Protein AF-A0A1S1LIR4-F1 (afdb_monomer)

Organism: Mycobacteroides chelonae (NCBI:txid1774)

Secondary structure (DSSP, 8-state):
--------TTPPPPPHHHHHHHHHHHHHHT--HHHHHHHHHHHHHHHHHHHHHS-HHHHHHHHHHHHHTTGGGSGGG-SSS-HHHHHHHHHHTSGGGGSTTHHHHHHHHHHGGGHHHHHHHTT-HHHHTTSPPPS-HHHHHHHHHHHHTB-TTS-B--HHHHHHHHHHHS-TTSHHHHHHHHHHHHHHHHHHHHHHHHHHTT-----TT--S--PPPP-----EEEEEEEEE-TTS-EEEE--EEPPTT-S-B-HHHHHHHHHHHHHTT-EEEEEEEEE-STT----------B--SS-------GGGS--

Structure (mmCIF, N/CA/C/O backbone):
data_AF-A0A1S1LIR4-F1
#
_entry.id   AF-A0A1S1LIR4-F1
#
loop_
_atom_site.group_PDB
_atom_site.id
_atom_site.type_symbol
_atom_site.label_atom_id
_atom_site.label_alt_id
_atom_site.label_comp_id
_atom_site.label_asym_id
_atom_site.label_entity_id
_atom_site.label_seq_id
_atom_site.pdbx_PDB_ins_code
_atom_site.Cartn_x
_atom_site.Cartn_y
_atom_site.Cartn_z
_atom_site.occupancy
_atom_site.B_iso_or_equiv
_atom_site.auth_seq_id
_atom_site.auth_comp_id
_atom_site.auth_asym_id
_atom_site.auth_atom_id
_atom_site.pdbx_PDB_model_num
ATOM 1 N N . MET A 1 1 ? -1.756 21.493 14.524 1.00 33.00 1 MET A N 1
ATOM 2 C CA . MET A 1 1 ? -0.431 21.077 15.027 1.00 33.00 1 MET A CA 1
ATOM 3 C C . MET A 1 1 ? -0.651 19.893 15.960 1.00 33.00 1 MET A C 1
ATOM 5 O O . MET A 1 1 ? -0.994 20.100 17.112 1.00 33.00 1 MET A O 1
ATOM 9 N N . HIS A 1 2 ? -0.614 18.660 15.445 1.00 34.19 2 HIS A N 1
ATOM 10 C CA . HIS A 1 2 ? -0.632 17.475 16.309 1.00 34.19 2 HIS A CA 1
ATOM 11 C C . HIS A 1 2 ? 0.802 17.266 16.783 1.00 34.19 2 HIS A C 1
ATOM 13 O O . HIS A 1 2 ? 1.663 16.829 16.026 1.00 34.19 2 HIS A O 1
ATOM 19 N N . THR A 1 3 ? 1.084 17.703 18.003 1.00 32.66 3 THR A N 1
ATOM 20 C CA . THR A 1 3 ? 2.339 17.403 18.680 1.00 32.66 3 THR A CA 1
ATOM 21 C C . THR A 1 3 ? 2.352 15.911 18.970 1.00 32.66 3 THR A C 1
ATOM 23 O O . THR A 1 3 ? 1.497 15.431 19.712 1.00 32.66 3 THR A O 1
ATOM 26 N N . TYR A 1 4 ? 3.302 15.185 18.381 1.00 34.44 4 TYR A N 1
ATOM 27 C CA . TYR A 1 4 ? 3.665 13.850 18.838 1.00 34.44 4 TYR A CA 1
ATOM 28 C C . TYR A 1 4 ? 4.030 13.983 20.318 1.00 34.44 4 TYR A C 1
ATOM 30 O O . TYR A 1 4 ? 5.076 14.541 20.645 1.00 34.44 4 TYR A O 1
ATOM 38 N N . THR A 1 5 ? 3.130 13.585 21.219 1.00 35.22 5 THR A N 1
ATOM 39 C CA . THR A 1 5 ? 3.435 13.537 22.646 1.00 35.22 5 THR A CA 1
ATOM 40 C C . THR A 1 5 ? 4.612 12.591 22.798 1.00 35.22 5 THR A C 1
ATOM 42 O O . THR A 1 5 ? 4.499 11.395 22.530 1.00 35.22 5 THR A O 1
ATOM 45 N N . THR A 1 6 ? 5.756 13.157 23.168 1.00 36.84 6 THR A N 1
ATOM 46 C CA . THR A 1 6 ? 6.946 12.418 23.563 1.00 36.84 6 THR A CA 1
ATOM 47 C C . THR A 1 6 ? 6.534 11.378 24.586 1.00 36.84 6 THR A C 1
ATOM 49 O O . THR A 1 6 ? 5.895 11.703 25.591 1.00 36.84 6 THR A O 1
ATOM 52 N N . ALA A 1 7 ? 6.849 10.126 24.269 1.00 41.56 7 ALA A N 1
ATOM 53 C CA . ALA A 1 7 ? 6.654 8.998 25.150 1.00 41.56 7 ALA A CA 1
ATOM 54 C C . ALA A 1 7 ? 7.174 9.342 26.552 1.00 41.56 7 ALA A C 1
ATOM 56 O O . ALA A 1 7 ? 8.236 9.937 26.712 1.00 41.56 7 ALA A O 1
ATOM 57 N N . ILE A 1 8 ? 6.381 8.970 27.549 1.00 43.72 8 ILE A N 1
ATOM 58 C CA . ILE A 1 8 ? 6.780 8.842 28.950 1.00 43.72 8 ILE A CA 1
ATOM 59 C C . ILE A 1 8 ? 8.146 8.142 29.014 1.00 43.72 8 ILE A C 1
ATOM 61 O O . ILE A 1 8 ? 8.260 6.962 28.678 1.00 43.72 8 ILE A O 1
ATOM 65 N N . ASP A 1 9 ? 9.170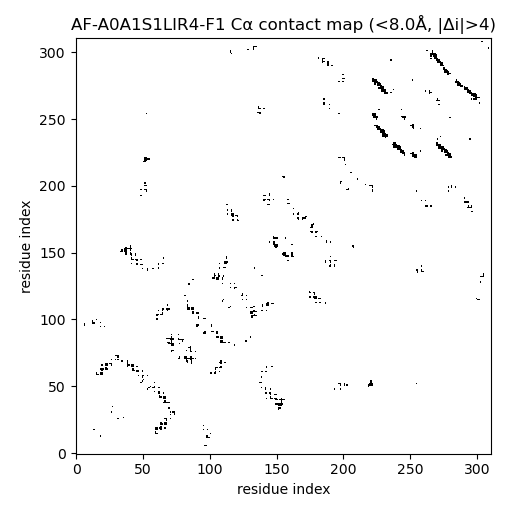 8.907 29.392 1.00 45.56 9 ASP A N 1
ATOM 66 C CA . ASP A 1 9 ? 10.567 8.482 29.456 1.00 45.56 9 ASP A CA 1
ATOM 67 C C . ASP A 1 9 ? 10.728 7.254 30.370 1.00 45.56 9 ASP A C 1
ATOM 69 O O . ASP A 1 9 ? 10.319 7.265 31.533 1.00 45.56 9 ASP A O 1
ATOM 73 N N . GLY A 1 10 ? 11.348 6.193 29.840 1.00 51.00 10 GLY A N 1
ATOM 74 C CA . GLY A 1 10 ? 11.887 5.074 30.624 1.00 51.00 10 GLY A CA 1
ATOM 75 C C . GLY A 1 10 ? 11.106 3.753 30.621 1.00 51.00 10 GLY A C 1
ATOM 76 O O . GLY A 1 10 ? 11.620 2.765 31.146 1.00 51.00 10 GLY A O 1
ATOM 77 N N . ALA A 1 11 ? 9.913 3.671 30.024 1.00 54.53 11 ALA A N 1
ATOM 78 C CA . ALA A 1 11 ? 9.236 2.380 29.857 1.00 54.53 11 ALA A CA 1
ATOM 79 C C . ALA A 1 11 ? 9.832 1.607 28.660 1.00 54.53 11 ALA A C 1
ATOM 81 O O . ALA A 1 11 ? 9.967 2.186 27.579 1.00 54.53 11 ALA A O 1
ATOM 82 N N . PRO A 1 12 ? 10.186 0.313 28.803 1.00 57.91 12 PRO A N 1
ATOM 83 C CA . PRO A 1 12 ? 10.665 -0.480 27.676 1.00 57.91 12 PRO A CA 1
ATOM 84 C C . PRO A 1 12 ? 9.595 -0.522 26.584 1.00 57.91 12 PRO A C 1
ATOM 86 O O . PRO A 1 12 ? 8.422 -0.775 26.865 1.00 57.91 12 PRO A O 1
ATOM 89 N N . THR A 1 13 ? 10.000 -0.279 25.335 1.00 60.22 13 THR A N 1
ATOM 90 C CA . THR A 1 13 ? 9.092 -0.382 24.192 1.00 60.22 13 THR A CA 1
ATOM 91 C C . THR A 1 13 ? 8.501 -1.795 24.147 1.00 60.22 13 THR A C 1
ATOM 93 O O . THR A 1 13 ? 9.261 -2.769 24.157 1.00 60.22 13 THR A O 1
ATOM 96 N N . PRO A 1 14 ? 7.166 -1.937 24.114 1.00 66.94 14 PRO A N 1
ATOM 97 C CA . PRO A 1 14 ? 6.548 -3.251 24.075 1.00 66.94 14 PRO A CA 1
ATOM 98 C C . PRO A 1 14 ? 6.970 -4.022 22.805 1.00 66.94 14 PRO A C 1
ATOM 100 O O . PRO A 1 14 ? 7.141 -3.407 21.748 1.00 66.94 14 PRO A O 1
ATOM 103 N N . PRO A 1 15 ? 7.170 -5.355 22.885 1.00 70.44 15 PRO A N 1
ATOM 104 C CA . PRO A 1 15 ? 7.627 -6.160 21.757 1.00 70.44 15 PRO A CA 1
ATOM 105 C C . PRO A 1 15 ? 6.776 -5.986 20.494 1.00 70.44 15 PRO A C 1
ATOM 107 O O . PRO A 1 15 ? 5.555 -5.880 20.569 1.00 70.44 15 PRO A O 1
ATOM 110 N N . ALA A 1 16 ? 7.405 -6.072 19.321 1.00 66.19 16 ALA A N 1
ATOM 111 C CA . ALA A 1 16 ? 6.738 -5.896 18.027 1.00 66.19 16 ALA A CA 1
ATOM 112 C C . ALA A 1 16 ? 5.582 -6.892 17.775 1.00 66.19 16 ALA A C 1
ATOM 114 O O . ALA A 1 16 ? 4.593 -6.541 17.139 1.00 66.19 16 ALA A O 1
ATOM 115 N N . ALA A 1 17 ? 5.646 -8.103 18.343 1.00 67.44 17 ALA A N 1
ATOM 116 C CA . ALA A 1 17 ? 4.533 -9.058 18.305 1.00 67.44 17 ALA A CA 1
ATOM 117 C C . ALA A 1 17 ? 3.264 -8.517 18.998 1.00 67.44 17 ALA A C 1
ATOM 119 O O . ALA A 1 17 ? 2.158 -8.739 18.514 1.00 67.44 17 ALA A O 1
ATOM 120 N N . LEU A 1 18 ? 3.420 -7.731 20.072 1.00 81.56 18 LEU A N 1
ATOM 121 C CA . LEU A 1 18 ? 2.295 -7.104 20.771 1.00 81.56 18 LEU A CA 1
ATOM 122 C C . LEU A 1 18 ? 1.648 -5.984 19.946 1.00 81.56 18 LEU A C 1
ATOM 124 O O . LEU A 1 18 ? 0.466 -5.708 20.129 1.00 81.56 18 LEU A O 1
ATOM 128 N N . LEU A 1 19 ? 2.386 -5.360 19.018 1.00 86.31 19 LEU A N 1
ATOM 129 C CA . LEU A 1 19 ? 1.833 -4.350 18.114 1.00 86.31 19 LEU A CA 1
ATOM 130 C C . LEU A 1 19 ? 0.830 -4.969 17.135 1.00 86.31 19 LEU A C 1
ATOM 132 O O . LEU A 1 19 ? -0.238 -4.402 16.920 1.00 86.31 19 LEU A O 1
ATOM 136 N N . VAL A 1 20 ? 1.155 -6.138 16.573 1.00 92.12 20 VAL A N 1
ATOM 137 C CA . VAL A 1 20 ? 0.265 -6.862 15.652 1.00 92.12 20 VAL A CA 1
ATOM 138 C C . VAL A 1 20 ? -1.019 -7.281 16.364 1.00 92.12 20 VAL A C 1
ATOM 140 O O . VAL A 1 20 ? -2.111 -7.014 15.860 1.00 92.12 20 VAL A O 1
ATOM 143 N N . ASP A 1 21 ? -0.902 -7.874 17.553 1.00 91.06 21 ASP A N 1
ATOM 144 C CA . ASP A 1 21 ? -2.064 -8.290 18.342 1.00 91.06 21 ASP A CA 1
ATOM 145 C C . ASP A 1 21 ? -2.926 -7.093 18.760 1.00 91.06 21 ASP A C 1
ATOM 147 O O . ASP A 1 21 ? -4.153 -7.139 18.652 1.00 91.06 21 ASP A O 1
ATOM 151 N N . ALA A 1 22 ? -2.302 -5.987 19.170 1.00 90.75 22 ALA A N 1
ATOM 152 C CA . ALA A 1 22 ? -3.026 -4.785 19.556 1.00 90.75 22 ALA A CA 1
ATOM 153 C C . ALA A 1 22 ? -3.715 -4.103 18.359 1.00 90.75 22 ALA A C 1
ATOM 155 O O . ALA A 1 22 ? -4.848 -3.647 18.499 1.00 90.75 22 ALA A O 1
ATOM 156 N N . ALA A 1 23 ? -3.087 -4.073 17.178 1.00 92.62 23 ALA A N 1
ATOM 157 C CA . ALA A 1 23 ? -3.708 -3.571 15.951 1.00 92.62 23 ALA A CA 1
ATOM 158 C C . ALA A 1 23 ? -4.896 -4.446 15.515 1.00 92.62 23 ALA A C 1
ATOM 160 O O . ALA A 1 23 ? -5.953 -3.924 15.158 1.00 92.62 23 ALA A O 1
ATOM 161 N N . ARG A 1 24 ? -4.757 -5.774 15.611 1.00 93.56 24 ARG A N 1
ATOM 162 C CA . ARG A 1 24 ? -5.838 -6.730 15.342 1.00 93.56 24 ARG A CA 1
ATOM 163 C C . ARG A 1 24 ? -7.022 -6.533 16.286 1.00 93.56 24 ARG A C 1
ATOM 165 O O . ARG A 1 24 ? -8.163 -6.500 15.825 1.00 93.56 24 ARG A O 1
ATOM 172 N N . GLU A 1 25 ? -6.768 -6.410 17.587 1.00 92.38 25 GLU A N 1
ATOM 173 C CA . GLU A 1 25 ? -7.827 -6.183 18.575 1.00 92.38 25 GLU A CA 1
ATOM 174 C C . GLU A 1 25 ? -8.504 -4.829 18.355 1.00 92.38 25 GLU A C 1
ATOM 176 O O . GLU A 1 25 ? -9.729 -4.725 18.392 1.00 92.38 25 GLU A O 1
ATOM 181 N N . LEU A 1 26 ? -7.724 -3.798 18.025 1.00 91.00 26 LEU A N 1
ATOM 182 C CA . LEU A 1 26 ? -8.253 -2.485 17.693 1.00 91.00 26 LEU A CA 1
ATOM 183 C C . LEU A 1 26 ? -9.200 -2.555 16.484 1.00 91.00 26 LEU A C 1
ATOM 185 O O . LEU A 1 26 ? -10.338 -2.095 16.586 1.00 91.00 26 LEU A O 1
ATOM 189 N N . ALA A 1 27 ? -8.780 -3.198 15.392 1.00 91.19 27 ALA A N 1
ATOM 190 C CA . ALA A 1 27 ? -9.600 -3.402 14.199 1.00 91.19 27 ALA A CA 1
ATOM 191 C C . ALA A 1 27 ? -10.878 -4.205 14.497 1.00 91.19 27 ALA A C 1
ATOM 193 O O . ALA A 1 27 ? -11.968 -3.833 14.058 1.00 91.19 27 ALA A O 1
ATOM 194 N N . ARG A 1 28 ? -10.770 -5.269 15.304 1.00 90.88 28 ARG A N 1
ATOM 195 C CA . ARG A 1 28 ? -11.915 -6.079 15.746 1.00 90.88 28 ARG A CA 1
ATOM 196 C C . ARG A 1 28 ? -12.910 -5.251 16.565 1.00 90.88 28 ARG A C 1
ATOM 198 O O . ARG A 1 28 ? -14.112 -5.326 16.320 1.00 90.88 28 ARG A O 1
ATOM 205 N N . SER A 1 29 ? -12.413 -4.450 17.509 1.00 89.44 29 SER A N 1
ATOM 206 C CA . SER A 1 29 ? -13.231 -3.656 18.434 1.00 89.44 29 SER A CA 1
ATOM 207 C C . SER A 1 29 ? -14.039 -2.548 17.754 1.00 89.44 29 SER A C 1
ATOM 209 O O . SER A 1 29 ? -15.096 -2.177 18.256 1.00 89.44 29 SER A O 1
ATOM 211 N N . ARG A 1 30 ? -13.575 -2.028 16.606 1.00 85.44 30 ARG A N 1
ATOM 212 C CA . ARG A 1 30 ? -14.281 -0.971 15.862 1.00 85.44 30 ARG A CA 1
ATOM 213 C C . ARG A 1 30 ? -15.516 -1.462 15.116 1.00 85.44 30 ARG A C 1
ATOM 215 O O . ARG A 1 30 ? -16.315 -0.640 14.687 1.00 85.44 30 ARG A O 1
ATOM 222 N N . GLY A 1 31 ? -15.698 -2.777 14.984 1.00 68.19 31 GLY A N 1
ATOM 223 C CA . GLY A 1 31 ? -16.942 -3.336 14.470 1.00 68.19 31 GLY A CA 1
ATOM 224 C C . GLY A 1 31 ? -17.215 -2.954 13.017 1.00 68.19 31 GLY A C 1
ATOM 225 O O . GLY A 1 31 ? -18.246 -2.360 12.715 1.00 68.19 31 GLY A O 1
ATOM 226 N N . LEU A 1 32 ? -16.349 -3.399 12.099 1.00 80.25 32 LEU A N 1
ATOM 227 C CA . LEU A 1 32 ? -16.591 -3.352 10.650 1.00 80.25 32 LEU A CA 1
ATOM 228 C C . LEU A 1 32 ? -16.971 -4.747 10.090 1.00 80.25 32 LEU A C 1
ATOM 230 O O . LEU A 1 32 ? -16.184 -5.315 9.330 1.00 80.25 32 LEU A O 1
ATOM 234 N N . PRO A 1 33 ? -18.140 -5.350 10.433 1.00 78.00 33 PRO A N 1
ATOM 235 C CA . PRO A 1 33 ?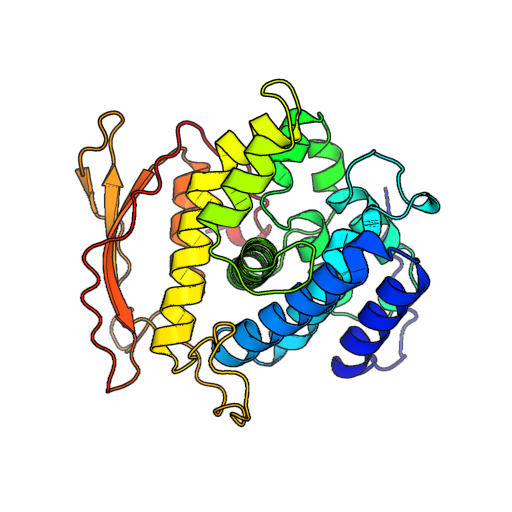 -18.486 -6.719 10.032 1.00 78.00 33 PRO A CA 1
ATOM 236 C C . PRO A 1 33 ? -18.377 -6.993 8.533 1.00 78.00 33 PRO A C 1
ATOM 238 O O . PRO A 1 33 ? -17.898 -8.052 8.144 1.00 78.00 33 PRO A O 1
ATOM 241 N N . SER A 1 34 ? -18.786 -6.037 7.694 1.00 79.88 34 SER A N 1
ATOM 242 C CA . SER A 1 34 ? -18.744 -6.175 6.233 1.00 79.88 34 SER A CA 1
ATOM 243 C C . SER A 1 34 ? -17.326 -6.166 5.659 1.00 79.88 34 SER A C 1
ATOM 245 O O . SER A 1 34 ? -17.128 -6.617 4.535 1.00 79.88 34 SER A O 1
ATOM 247 N N . ARG A 1 35 ? -16.344 -5.668 6.420 1.00 87.06 35 ARG A N 1
ATOM 248 C CA . ARG A 1 35 ? -14.930 -5.590 6.028 1.00 87.06 35 ARG A CA 1
ATOM 249 C C . ARG A 1 35 ? -14.045 -6.563 6.789 1.00 87.06 35 ARG A C 1
ATOM 251 O O . ARG A 1 35 ? -12.923 -6.794 6.370 1.00 87.06 35 ARG A O 1
ATOM 258 N N . TRP A 1 36 ? -14.526 -7.162 7.876 1.00 93.38 36 TRP A N 1
ATOM 259 C CA . TRP A 1 36 ? -13.694 -7.998 8.739 1.00 93.38 36 TRP A CA 1
ATOM 260 C C . TRP A 1 36 ? -13.020 -9.145 7.978 1.00 93.38 36 TRP A C 1
ATOM 262 O O . TRP A 1 36 ? -11.821 -9.361 8.136 1.00 93.38 36 TRP A O 1
ATOM 272 N N . SER A 1 37 ? -13.758 -9.838 7.105 1.00 94.75 37 SER A N 1
ATOM 273 C CA . SER A 1 37 ? -13.191 -10.906 6.273 1.00 94.75 37 SER A CA 1
ATOM 274 C C . SER A 1 37 ? -12.098 -10.380 5.340 1.00 94.75 37 SER A C 1
ATOM 276 O O . SER A 1 37 ? -11.030 -10.982 5.253 1.00 94.75 37 SER A O 1
ATOM 278 N N . HIS A 1 38 ? -12.329 -9.226 4.709 1.00 95.56 38 HIS A N 1
ATOM 279 C CA . HIS A 1 38 ? -11.326 -8.531 3.909 1.00 95.56 38 HIS A CA 1
ATOM 280 C C . HIS A 1 38 ? -10.084 -8.180 4.737 1.00 95.56 38 HIS A C 1
ATOM 282 O O . HIS A 1 38 ? -8.994 -8.619 4.390 1.00 95.56 38 HIS A O 1
ATOM 288 N N . THR A 1 39 ? -10.230 -7.503 5.880 1.00 97.06 39 THR A N 1
ATOM 289 C CA . THR A 1 39 ? -9.113 -7.136 6.765 1.00 97.06 39 THR A CA 1
ATOM 290 C C . THR A 1 39 ? -8.291 -8.353 7.199 1.00 97.06 39 THR A C 1
ATOM 292 O O . THR A 1 39 ? -7.063 -8.310 7.159 1.00 97.06 39 THR A O 1
ATOM 295 N N . VAL A 1 40 ? -8.946 -9.462 7.564 1.00 96.62 40 VAL A N 1
ATOM 296 C CA . VAL A 1 40 ? -8.262 -10.723 7.898 1.00 96.62 40 VAL A CA 1
ATOM 297 C C . VAL A 1 40 ? -7.478 -11.258 6.695 1.00 96.62 40 VAL A C 1
ATOM 299 O O . VAL A 1 40 ? -6.325 -11.669 6.853 1.00 96.62 40 VAL A O 1
ATOM 302 N N . GLY A 1 41 ? -8.075 -11.241 5.500 1.00 96.44 41 GLY A N 1
ATOM 303 C CA . GLY A 1 41 ? -7.413 -11.645 4.259 1.00 96.44 41 GLY A CA 1
ATOM 304 C C . GLY A 1 41 ? -6.189 -10.781 3.942 1.00 96.44 41 GLY A C 1
ATOM 305 O O . GLY A 1 41 ? -5.109 -11.323 3.703 1.00 96.44 41 GLY A O 1
ATOM 306 N N . VAL A 1 42 ? -6.316 -9.453 4.049 1.00 98.12 42 VAL A N 1
ATOM 307 C CA . VAL A 1 42 ? -5.230 -8.492 3.804 1.00 98.12 42 VAL A CA 1
ATOM 308 C C . VAL A 1 42 ? -4.096 -8.691 4.802 1.00 98.12 42 VAL A C 1
ATOM 310 O O . VAL A 1 42 ? -2.945 -8.801 4.389 1.00 98.12 42 VAL A O 1
ATOM 313 N N . ALA A 1 43 ? -4.390 -8.822 6.098 1.00 97.69 43 ALA A N 1
ATOM 314 C CA . ALA A 1 43 ? -3.372 -9.068 7.118 1.00 97.69 43 ALA A CA 1
ATOM 315 C C . ALA A 1 43 ? -2.636 -10.399 6.902 1.00 97.69 43 ALA A C 1
ATOM 317 O O . ALA A 1 43 ? -1.406 -10.442 6.950 1.00 97.69 43 ALA A O 1
ATOM 318 N N . THR A 1 44 ? -3.374 -11.467 6.580 1.00 95.88 44 THR A N 1
ATOM 319 C CA . THR A 1 44 ? -2.795 -12.782 6.259 1.00 95.88 44 THR A CA 1
ATOM 320 C C . THR A 1 44 ? -1.881 -12.691 5.037 1.00 95.88 44 THR A C 1
ATOM 322 O O . THR A 1 44 ? -0.763 -13.210 5.038 1.00 95.88 44 THR A O 1
ATOM 325 N N . ARG A 1 45 ? -2.335 -12.003 3.985 1.00 95.75 45 ARG A N 1
ATOM 326 C CA . ARG A 1 45 ? -1.574 -11.839 2.747 1.00 95.75 45 ARG A CA 1
ATOM 327 C C . ARG A 1 45 ? -0.334 -10.971 2.949 1.00 95.75 45 ARG A C 1
ATOM 329 O O . ARG A 1 45 ? 0.737 -11.319 2.452 1.00 95.75 45 ARG A O 1
ATOM 336 N N . ALA A 1 46 ? -0.465 -9.878 3.691 1.00 97.44 46 ALA A N 1
ATOM 337 C CA . ALA A 1 46 ? 0.631 -8.983 4.026 1.00 97.44 46 ALA A CA 1
ATOM 338 C C . ALA A 1 46 ? 1.713 -9.714 4.827 1.00 97.44 46 ALA A C 1
ATOM 340 O O . ALA A 1 46 ? 2.889 -9.597 4.496 1.00 97.44 46 ALA A O 1
ATOM 341 N N . GLU A 1 47 ? 1.332 -10.541 5.807 1.00 95.44 47 GLU A N 1
ATOM 342 C CA . GLU A 1 47 ? 2.277 -11.355 6.576 1.00 95.44 47 GLU A CA 1
ATOM 343 C C . GLU A 1 47 ? 3.050 -12.333 5.682 1.00 95.44 47 GLU A C 1
ATOM 345 O O . GLU A 1 47 ? 4.278 -12.420 5.761 1.00 95.44 47 GLU A O 1
ATOM 350 N N . GLN A 1 48 ? 2.345 -13.047 4.803 1.00 92.44 48 GLN A N 1
ATOM 351 C CA . GLN A 1 48 ? 2.949 -14.002 3.874 1.00 92.44 48 GLN A CA 1
ATOM 352 C C . GLN A 1 48 ? 3.975 -13.338 2.948 1.00 92.44 48 GLN A C 1
ATOM 354 O O . GLN A 1 48 ? 5.076 -13.860 2.774 1.00 92.44 48 GLN A O 1
ATOM 359 N N . LEU A 1 49 ? 3.632 -12.181 2.377 1.00 93.12 49 LEU A N 1
ATOM 360 C CA . LEU A 1 49 ? 4.530 -11.421 1.508 1.00 93.12 49 LEU A CA 1
ATOM 361 C C . LEU A 1 49 ? 5.707 -10.830 2.298 1.00 93.12 49 LEU A C 1
ATOM 363 O O . LEU A 1 49 ? 6.858 -10.967 1.882 1.00 93.12 49 LEU A O 1
ATOM 367 N N . ALA A 1 50 ? 5.444 -10.220 3.456 1.00 92.38 50 ALA A N 1
ATOM 368 C CA . ALA A 1 50 ? 6.455 -9.561 4.278 1.00 92.38 50 ALA A CA 1
ATOM 369 C C . ALA A 1 50 ? 7.507 -10.537 4.815 1.00 92.38 50 ALA A C 1
ATOM 371 O O . ALA A 1 50 ? 8.695 -10.234 4.760 1.00 92.38 50 ALA A O 1
ATOM 372 N N . ARG A 1 51 ? 7.112 -11.733 5.273 1.00 89.75 51 ARG A N 1
ATOM 373 C CA . ARG A 1 51 ? 8.057 -12.748 5.784 1.00 89.75 51 ARG A CA 1
ATOM 374 C C . ARG A 1 51 ? 9.099 -13.182 4.755 1.00 89.75 51 ARG A C 1
ATOM 376 O O . ARG A 1 51 ? 10.177 -13.637 5.133 1.00 89.75 51 ARG A O 1
ATOM 383 N N . VAL A 1 52 ? 8.762 -13.078 3.474 1.00 84.31 52 VAL A N 1
ATOM 384 C CA . VAL A 1 52 ? 9.630 -13.492 2.373 1.00 84.31 52 VAL A CA 1
ATOM 385 C C . VAL A 1 52 ? 10.404 -12.300 1.810 1.00 84.31 52 VAL A C 1
ATOM 387 O O . VAL A 1 52 ? 11.583 -12.428 1.502 1.00 84.31 52 VAL A O 1
ATOM 390 N N . LEU A 1 53 ? 9.769 -11.135 1.688 1.00 84.69 53 LEU A N 1
ATOM 391 C CA . LEU A 1 53 ? 10.329 -10.001 0.950 1.00 84.69 53 LEU A CA 1
ATOM 392 C C . LEU A 1 53 ? 10.947 -8.913 1.826 1.00 84.69 53 LEU A C 1
ATOM 394 O O . LEU A 1 53 ? 11.825 -8.196 1.351 1.00 84.69 53 LEU A O 1
ATOM 398 N N . ALA A 1 54 ? 10.489 -8.762 3.067 1.00 87.81 54 ALA A N 1
ATOM 399 C CA . ALA A 1 54 ? 10.890 -7.666 3.937 1.00 87.81 54 ALA A CA 1
ATOM 400 C C . ALA A 1 54 ? 11.957 -8.099 4.965 1.00 87.81 54 ALA A C 1
ATOM 402 O O . ALA A 1 54 ? 12.029 -9.275 5.358 1.00 87.81 54 ALA A O 1
ATOM 403 N N . PRO A 1 55 ? 12.777 -7.152 5.458 1.00 86.50 55 PRO A N 1
ATOM 404 C CA . PRO A 1 55 ? 13.593 -7.368 6.647 1.00 86.50 55 PRO A CA 1
ATOM 405 C C . PRO A 1 55 ? 12.731 -7.813 7.834 1.00 86.50 55 PRO A C 1
ATOM 407 O O . PRO A 1 55 ? 11.594 -7.367 7.990 1.00 86.50 55 PRO A O 1
ATOM 410 N N . ALA A 1 56 ? 13.277 -8.658 8.715 1.00 85.44 56 ALA A N 1
ATOM 411 C CA . ALA A 1 56 ? 12.530 -9.195 9.861 1.00 85.44 56 ALA A CA 1
ATOM 412 C C . ALA A 1 56 ? 11.951 -8.089 10.762 1.00 85.44 56 ALA A C 1
ATOM 414 O O . ALA A 1 56 ? 10.854 -8.235 11.296 1.00 85.44 56 ALA A O 1
ATOM 415 N N . SER A 1 57 ? 12.670 -6.970 10.884 1.00 85.88 57 SER A N 1
ATOM 416 C CA . SER A 1 57 ? 12.258 -5.786 11.643 1.00 85.88 57 SER A CA 1
ATOM 417 C C . SER A 1 57 ? 11.012 -5.094 11.084 1.00 85.88 57 SER A C 1
ATOM 419 O O . SER A 1 57 ? 10.280 -4.485 11.853 1.00 85.88 57 SER A O 1
ATOM 421 N N . SER A 1 58 ? 10.750 -5.203 9.779 1.00 90.94 58 SER A N 1
ATOM 422 C CA . SER A 1 58 ? 9.636 -4.527 9.098 1.00 90.94 58 SER A CA 1
ATOM 423 C C . SER A 1 58 ? 8.344 -5.344 9.090 1.00 90.94 58 SER A C 1
ATOM 425 O O . SER A 1 58 ? 7.264 -4.795 8.887 1.00 90.94 58 SER A O 1
ATOM 427 N N . VAL A 1 59 ? 8.421 -6.663 9.319 1.00 92.12 59 VAL A N 1
ATOM 428 C CA . VAL A 1 59 ? 7.257 -7.564 9.215 1.00 92.12 59 VAL A CA 1
ATOM 429 C C . VAL A 1 59 ? 6.127 -7.132 10.151 1.00 92.12 59 VAL A C 1
ATOM 431 O O . VAL A 1 59 ? 4.972 -7.102 9.737 1.00 92.12 59 VAL A O 1
ATOM 434 N N . SER A 1 60 ? 6.448 -6.766 11.394 1.00 94.31 60 SER A N 1
ATOM 435 C CA . SER A 1 60 ? 5.426 -6.394 12.382 1.00 94.31 60 SER A CA 1
ATOM 436 C C . SER A 1 60 ? 4.720 -5.086 12.016 1.00 94.31 60 SER A C 1
ATOM 438 O O . SER A 1 60 ? 3.504 -5.005 12.158 1.00 94.31 60 SER A O 1
ATOM 440 N N . ASP A 1 61 ? 5.452 -4.098 11.493 1.00 95.88 61 ASP A N 1
ATOM 441 C CA . ASP A 1 61 ? 4.892 -2.813 11.058 1.00 95.88 61 ASP A CA 1
ATOM 442 C C . ASP A 1 61 ? 3.929 -3.006 9.874 1.00 95.88 61 ASP A C 1
ATOM 444 O O . ASP A 1 61 ? 2.801 -2.514 9.915 1.00 95.88 61 ASP A O 1
ATOM 448 N N . ILE A 1 62 ? 4.330 -3.790 8.861 1.00 98.00 62 ILE A N 1
ATOM 449 C CA . ILE A 1 62 ? 3.490 -4.102 7.691 1.00 98.00 62 ILE A CA 1
ATOM 450 C C . ILE A 1 62 ? 2.204 -4.819 8.122 1.00 98.00 62 ILE A C 1
ATOM 452 O O . ILE A 1 62 ? 1.113 -4.454 7.686 1.00 98.00 62 ILE A O 1
ATOM 456 N N . VAL A 1 63 ? 2.312 -5.844 8.974 1.00 97.81 63 VAL A N 1
ATOM 457 C CA . VAL A 1 63 ? 1.150 -6.645 9.395 1.00 97.81 63 VAL A CA 1
ATOM 458 C C . VAL A 1 63 ? 0.226 -5.840 10.310 1.00 97.81 63 VAL A C 1
ATOM 460 O O . VAL A 1 63 ? -0.993 -5.922 10.168 1.00 97.81 63 VAL A O 1
ATOM 463 N N . ALA A 1 64 ? 0.770 -5.021 11.212 1.00 97.12 64 ALA A N 1
ATOM 464 C CA . ALA A 1 64 ? -0.030 -4.117 12.034 1.00 97.12 64 ALA A CA 1
ATOM 465 C C . ALA A 1 64 ? -0.775 -3.080 11.177 1.00 97.12 64 ALA A C 1
ATOM 467 O O . ALA A 1 64 ? -1.969 -2.860 11.387 1.00 97.12 64 ALA A O 1
ATOM 468 N N . ALA A 1 65 ? -0.110 -2.499 10.173 1.00 98.19 65 ALA A N 1
ATOM 469 C CA . ALA A 1 65 ? -0.753 -1.604 9.214 1.00 98.19 65 ALA A CA 1
ATOM 470 C C . ALA A 1 65 ? -1.843 -2.323 8.409 1.00 98.19 65 ALA A C 1
ATOM 472 O O . ALA A 1 65 ? -2.921 -1.771 8.229 1.00 98.19 65 ALA A O 1
ATOM 473 N N . ALA A 1 66 ? -1.621 -3.573 7.998 1.00 98.31 66 ALA A N 1
ATOM 474 C CA . ALA A 1 66 ? -2.617 -4.374 7.291 1.00 98.31 66 ALA A CA 1
ATOM 475 C C . ALA A 1 66 ? -3.878 -4.643 8.131 1.00 98.31 66 ALA A C 1
ATOM 477 O O . ALA A 1 66 ? -4.988 -4.557 7.606 1.00 98.31 66 ALA A O 1
ATOM 478 N N . TRP A 1 67 ? -3.741 -4.889 9.439 1.00 97.50 67 TRP A N 1
ATOM 479 C CA . TRP A 1 67 ? -4.895 -4.965 10.344 1.00 97.50 67 TRP A CA 1
ATOM 480 C C . TRP A 1 67 ? -5.641 -3.633 10.462 1.00 97.50 67 TRP A C 1
ATOM 482 O O . TRP A 1 67 ? -6.863 -3.628 10.588 1.00 97.50 67 TRP A O 1
ATOM 492 N N . ALA A 1 68 ? -4.923 -2.511 10.423 1.00 96.56 68 ALA A N 1
ATOM 493 C CA . ALA A 1 68 ? -5.481 -1.188 10.682 1.00 96.56 68 ALA A CA 1
ATOM 494 C C . ALA A 1 68 ? -5.864 -0.378 9.426 1.00 96.56 68 ALA A C 1
ATOM 496 O O . ALA A 1 68 ? -6.480 0.673 9.582 1.00 96.56 68 ALA A O 1
ATOM 497 N N . HIS A 1 69 ? -5.528 -0.821 8.208 1.00 97.56 69 HIS A N 1
ATOM 498 C CA . HIS A 1 69 ? -5.607 0.009 6.991 1.00 97.56 69 HIS A CA 1
ATOM 499 C C . HIS A 1 69 ? -7.003 0.597 6.735 1.00 97.56 69 HIS A C 1
ATOM 501 O O . HIS A 1 69 ? -7.133 1.767 6.385 1.00 97.56 69 HIS A O 1
ATOM 507 N N . ASP A 1 70 ? -8.041 -0.191 7.014 1.00 95.81 70 ASP A N 1
ATOM 508 C CA . ASP A 1 70 ? -9.442 0.152 6.771 1.00 95.81 70 ASP A CA 1
ATOM 509 C C . ASP A 1 70 ? -10.167 0.695 8.012 1.00 95.81 70 ASP A C 1
ATOM 511 O O . ASP A 1 70 ? -11.375 0.939 7.981 1.00 95.81 70 ASP A O 1
ATOM 515 N N . ILE A 1 71 ? -9.458 0.907 9.127 1.00 94.75 71 ILE A N 1
ATOM 516 C CA . ILE A 1 71 ? -10.091 1.286 10.397 1.00 94.75 71 ILE A CA 1
ATOM 517 C C . ILE A 1 71 ? -10.826 2.628 10.318 1.00 94.75 71 ILE A C 1
ATOM 519 O O . ILE A 1 71 ? -11.844 2.811 10.981 1.00 94.75 71 ILE A O 1
ATOM 523 N N . GLY A 1 72 ? -10.358 3.539 9.459 1.00 95.38 72 GLY A N 1
ATOM 524 C CA . GLY A 1 72 ? -10.978 4.845 9.237 1.00 95.38 72 GLY A CA 1
ATOM 525 C C . GLY A 1 72 ? -12.366 4.792 8.590 1.00 95.38 72 GLY A C 1
ATOM 526 O O . GLY A 1 72 ? -13.020 5.825 8.502 1.00 95.38 72 GLY A O 1
ATOM 527 N N . TYR A 1 73 ? -12.844 3.619 8.155 1.00 93.62 73 TYR A N 1
ATOM 528 C CA . TYR A 1 73 ? -14.236 3.441 7.732 1.00 93.62 73 TYR A CA 1
ATOM 529 C C . TYR A 1 73 ? -15.231 3.384 8.896 1.00 93.62 73 TYR A C 1
ATOM 531 O O . TYR A 1 73 ? -16.438 3.445 8.653 1.00 93.62 73 TYR A O 1
ATOM 539 N N . ALA A 1 74 ? -14.769 3.231 10.142 1.00 91.88 74 ALA A N 1
ATOM 540 C CA . ALA A 1 74 ? -15.658 3.219 11.297 1.00 91.88 74 ALA A CA 1
ATOM 541 C C . ALA A 1 74 ? -16.407 4.556 11.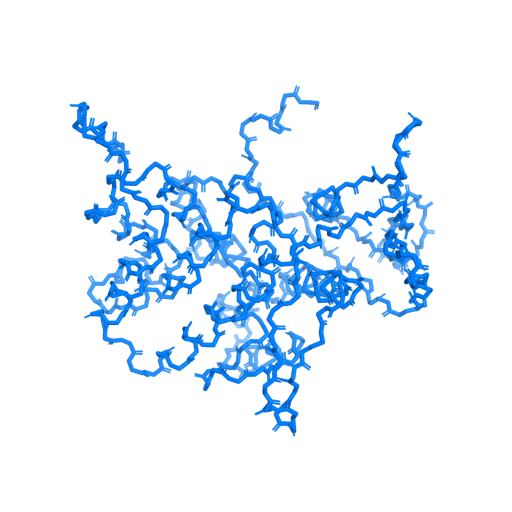409 1.00 91.88 74 ALA A C 1
ATOM 543 O O . ALA A 1 74 ? -15.823 5.633 11.280 1.00 91.88 74 ALA A O 1
ATOM 544 N N . GLN A 1 75 ? -17.724 4.485 11.618 1.00 86.38 75 GLN A N 1
ATOM 545 C CA . GLN A 1 75 ? -18.605 5.652 11.535 1.00 86.38 75 GLN A CA 1
ATOM 546 C C . GLN A 1 75 ? -18.246 6.737 12.562 1.00 86.38 75 GLN A C 1
ATOM 548 O O . GLN A 1 75 ? -18.363 7.921 12.264 1.00 86.38 75 GLN A O 1
ATOM 553 N N . ASP A 1 76 ? -17.770 6.341 13.744 1.00 88.31 76 ASP A N 1
ATOM 554 C CA . ASP A 1 76 ? -17.298 7.233 14.808 1.00 88.31 76 ASP A CA 1
ATOM 555 C C . ASP A 1 76 ? -15.954 7.912 14.492 1.00 88.31 76 ASP A C 1
ATOM 557 O O . ASP A 1 76 ? -15.577 8.859 15.180 1.00 88.31 76 ASP A O 1
ATOM 561 N N . LEU A 1 77 ? -15.241 7.456 13.455 1.00 89.44 77 LEU A N 1
ATOM 562 C CA . LEU A 1 77 ? -13.934 7.973 13.037 1.00 89.44 77 LEU A CA 1
ATOM 563 C C . LEU A 1 77 ? -13.986 8.814 11.756 1.00 89.44 77 LEU A C 1
ATOM 565 O O . LEU A 1 77 ? -13.000 9.471 11.427 1.00 89.44 77 LEU A O 1
ATOM 569 N N . SER A 1 78 ? -15.111 8.813 11.035 1.00 87.12 78 SER A N 1
ATOM 570 C CA . SER A 1 78 ? -15.239 9.474 9.732 1.00 87.12 78 SER A CA 1
ATOM 571 C C . SER A 1 78 ? -15.318 11.001 9.863 1.00 87.12 78 SER A C 1
ATOM 573 O O . SER A 1 78 ? -16.390 11.602 9.818 1.00 87.12 78 SER A O 1
ATOM 575 N N . ALA A 1 79 ? -14.165 11.646 10.043 1.00 90.69 79 ALA A N 1
ATOM 576 C CA . ALA A 1 79 ? -14.050 13.098 10.152 1.00 90.69 79 ALA A CA 1
ATOM 577 C C . ALA A 1 79 ? -13.886 13.775 8.783 1.00 90.69 79 ALA A C 1
ATOM 579 O O . ALA A 1 79 ? -14.323 14.910 8.591 1.00 90.69 79 ALA A O 1
ATOM 580 N N . ASN A 1 80 ? -13.245 13.095 7.829 1.00 91.38 80 ASN A N 1
ATOM 581 C CA . ASN A 1 80 ? -12.949 13.633 6.501 1.00 91.38 80 ASN A CA 1
ATOM 582 C C . ASN A 1 80 ? -13.690 12.897 5.378 1.00 91.38 80 ASN A C 1
ATOM 584 O O . ASN A 1 80 ? -13.597 13.314 4.223 1.00 91.38 80 ASN A O 1
ATOM 588 N N . GLY A 1 81 ? -14.391 11.803 5.696 1.00 91.62 81 GLY A N 1
ATOM 589 C CA . GLY A 1 81 ? -14.971 10.917 4.687 1.00 91.62 81 GLY A CA 1
ATOM 590 C C . GLY A 1 81 ? -13.895 10.240 3.834 1.00 91.62 81 GLY A C 1
ATOM 591 O O . GLY A 1 81 ? -14.135 9.958 2.660 1.00 91.62 81 GLY A O 1
ATOM 592 N N . PHE A 1 82 ? -12.697 10.041 4.398 1.00 95.75 82 PHE A N 1
ATOM 593 C CA . PHE A 1 82 ? -11.543 9.476 3.705 1.00 95.75 82 PHE A CA 1
ATOM 594 C C . PHE A 1 82 ? -10.729 8.613 4.671 1.00 95.75 82 PHE A C 1
ATOM 596 O O . PHE A 1 82 ? -9.930 9.112 5.472 1.00 95.75 82 PHE A O 1
ATOM 603 N N . HIS A 1 83 ? -10.954 7.300 4.588 1.00 95.81 83 HIS A N 1
ATOM 604 C CA . HIS A 1 83 ? -10.494 6.329 5.578 1.00 95.81 83 HIS A CA 1
ATOM 605 C C . HIS A 1 83 ? -8.973 6.276 5.806 1.00 95.81 83 HIS A C 1
ATOM 607 O O . HIS A 1 83 ? -8.606 6.004 6.948 1.00 95.81 83 HIS A O 1
ATOM 613 N N . PRO A 1 84 ? -8.069 6.577 4.844 1.00 97.25 84 PRO A N 1
ATOM 614 C CA . PRO A 1 84 ? -6.633 6.551 5.120 1.00 97.25 84 PRO A CA 1
ATOM 615 C C . PRO A 1 84 ? -6.233 7.641 6.122 1.00 97.25 84 PRO A C 1
ATOM 617 O O . PRO A 1 84 ? -5.521 7.371 7.087 1.00 97.25 84 PRO A O 1
ATOM 620 N N . ILE A 1 85 ? -6.748 8.866 5.946 1.00 96.94 85 ILE A N 1
ATOM 621 C CA . ILE A 1 85 ? -6.493 9.983 6.870 1.00 96.94 85 ILE A CA 1
ATOM 622 C C . ILE A 1 85 ? -7.225 9.767 8.193 1.00 96.94 85 ILE A C 1
ATOM 624 O O . ILE A 1 85 ? -6.630 9.949 9.252 1.00 96.94 85 ILE A O 1
ATOM 628 N N . ASP A 1 86 ? -8.496 9.364 8.143 1.00 96.56 86 ASP A N 1
ATOM 629 C CA . ASP A 1 86 ? -9.310 9.150 9.343 1.00 96.56 86 ASP A CA 1
ATOM 630 C C . ASP A 1 86 ? -8.723 8.021 10.219 1.00 96.56 86 ASP A C 1
ATOM 632 O O . ASP A 1 86 ? -8.612 8.156 11.440 1.00 96.56 86 ASP A O 1
ATOM 636 N N . GLY A 1 87 ? -8.236 6.942 9.597 1.00 96.31 87 GLY A N 1
ATOM 637 C CA . GLY A 1 87 ? -7.542 5.850 10.277 1.00 96.31 87 GLY A CA 1
ATOM 638 C C . GLY A 1 87 ? -6.190 6.273 10.853 1.00 96.31 87 GLY A C 1
ATOM 639 O O . GLY A 1 87 ? -5.890 5.969 12.009 1.00 96.31 87 GLY A O 1
ATOM 640 N N . ALA A 1 88 ? -5.396 7.033 10.096 1.00 96.31 88 ALA A N 1
ATOM 641 C CA . ALA A 1 88 ? -4.123 7.572 10.568 1.00 96.31 88 ALA A CA 1
ATOM 642 C C . ALA A 1 88 ? -4.304 8.536 11.758 1.00 96.31 88 ALA A C 1
ATOM 644 O O . ALA A 1 88 ? -3.562 8.457 12.741 1.00 96.31 88 ALA A O 1
ATOM 645 N N . ALA A 1 89 ? -5.327 9.398 11.709 1.00 95.50 89 ALA A N 1
ATOM 646 C CA . ALA A 1 89 ? -5.712 10.287 12.806 1.00 95.50 89 ALA A CA 1
ATOM 647 C C . ALA A 1 89 ? -6.070 9.496 14.066 1.00 95.50 89 ALA A C 1
ATOM 649 O O . ALA A 1 89 ? -5.584 9.800 15.156 1.00 95.50 89 ALA A O 1
ATOM 650 N N . PHE A 1 90 ? -6.895 8.461 13.906 1.00 94.69 90 PHE A N 1
ATOM 651 C CA . PHE A 1 90 ? -7.313 7.617 15.011 1.00 94.69 90 PHE A CA 1
ATOM 652 C C . PHE A 1 90 ? -6.126 6.908 15.663 1.00 94.69 90 PHE A C 1
ATOM 654 O O . PHE A 1 90 ? -5.960 6.991 16.879 1.00 94.69 90 PHE A O 1
ATOM 661 N N . LEU A 1 91 ? -5.261 6.268 14.870 1.00 94.88 91 LEU A N 1
ATOM 662 C CA . LEU A 1 91 ? -4.085 5.559 15.378 1.00 94.88 91 LEU A CA 1
ATOM 663 C C . LEU A 1 91 ? -3.159 6.472 16.187 1.00 94.88 91 LEU A C 1
ATOM 665 O O . LEU A 1 91 ? -2.706 6.062 17.259 1.00 94.88 91 LEU A O 1
ATOM 669 N N . ALA A 1 92 ? -2.949 7.712 15.733 1.00 92.50 92 ALA A N 1
ATOM 670 C CA . ALA A 1 92 ? -2.147 8.712 16.438 1.00 92.50 92 ALA A CA 1
ATOM 671 C C . ALA A 1 92 ? -2.683 9.051 17.843 1.00 92.50 92 ALA A C 1
ATOM 673 O O . ALA A 1 92 ? -1.906 9.419 18.720 1.00 92.50 92 ALA A O 1
ATOM 674 N N . GLY A 1 93 ? -3.993 8.903 18.073 1.00 89.44 93 GLY A N 1
ATOM 675 C CA . GLY A 1 93 ? -4.645 9.136 19.365 1.00 89.44 93 GLY A CA 1
ATOM 676 C C . GLY A 1 93 ? -4.780 7.897 20.260 1.00 89.44 93 GLY A C 1
ATOM 677 O O . GLY A 1 93 ? -5.374 7.984 21.336 1.00 89.44 93 GLY A O 1
ATOM 678 N N . THR A 1 94 ? -4.283 6.729 19.841 1.00 88.25 94 THR A N 1
ATOM 679 C CA . THR A 1 94 ? -4.449 5.475 20.597 1.00 88.25 94 THR A CA 1
ATOM 680 C C . THR A 1 94 ? -3.310 5.220 21.586 1.00 88.25 94 THR A C 1
ATOM 682 O O . THR A 1 94 ? -2.219 5.778 21.496 1.00 88.25 94 THR A O 1
ATOM 685 N N .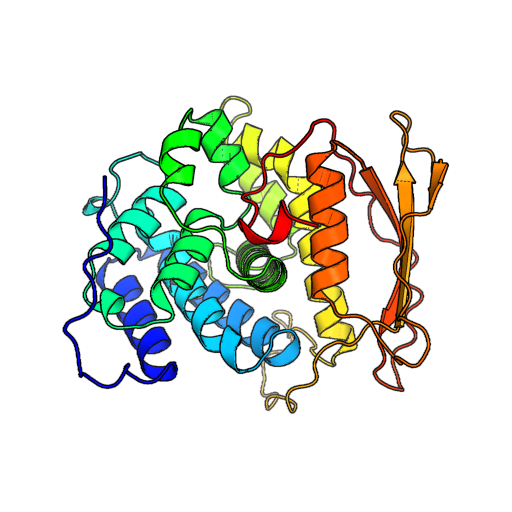 ARG A 1 95 ? -3.522 4.262 22.501 1.00 80.38 95 ARG A N 1
ATOM 686 C CA . ARG A 1 95 ? -2.461 3.747 23.388 1.00 80.38 95 ARG A CA 1
ATOM 687 C C . ARG A 1 95 ? -1.309 3.069 22.637 1.00 80.38 95 ARG A C 1
ATOM 689 O O . ARG A 1 95 ? -0.269 2.821 23.241 1.00 80.38 95 ARG A O 1
ATOM 696 N N . LEU A 1 96 ? -1.462 2.799 21.336 1.00 82.62 96 LEU A N 1
ATOM 697 C CA . LEU A 1 96 ? -0.365 2.313 20.502 1.00 82.62 96 LEU A CA 1
ATOM 698 C C . LEU A 1 96 ? 0.760 3.352 20.365 1.00 82.62 96 LEU A C 1
ATOM 700 O O . LEU A 1 96 ? 1.845 2.997 19.920 1.00 82.62 96 LEU A O 1
ATOM 704 N N . ALA A 1 97 ? 0.545 4.610 20.776 1.00 80.56 97 ALA A N 1
ATOM 705 C CA . ALA A 1 97 ? 1.576 5.651 20.774 1.00 80.56 97 ALA A CA 1
ATOM 706 C C . ALA A 1 97 ? 2.819 5.293 21.608 1.00 80.56 97 ALA A C 1
ATOM 708 O O . ALA A 1 97 ? 3.881 5.872 21.406 1.00 80.56 97 ALA A O 1
ATOM 709 N N . ALA A 1 98 ? 2.716 4.303 22.502 1.00 81.62 98 ALA A N 1
ATOM 710 C CA . ALA A 1 98 ? 3.850 3.763 23.245 1.00 81.62 98 ALA A CA 1
ATOM 711 C C . ALA A 1 98 ? 4.819 2.906 22.394 1.00 81.62 98 ALA A C 1
ATOM 713 O O . ALA A 1 98 ? 5.927 2.615 22.845 1.00 81.62 98 ALA A O 1
ATOM 714 N N . TYR A 1 99 ? 4.431 2.477 21.186 1.00 86.31 99 TYR A N 1
ATOM 715 C CA . TYR A 1 99 ? 5.287 1.689 20.295 1.00 86.31 99 TYR A CA 1
ATOM 716 C C . TYR A 1 99 ? 6.103 2.608 19.379 1.00 86.31 99 TYR A C 1
ATOM 718 O O . TYR A 1 99 ? 5.542 3.393 18.616 1.00 86.31 99 TYR A O 1
ATOM 726 N N . SER A 1 100 ? 7.429 2.449 19.363 1.00 87.56 100 SER A N 1
ATOM 727 C CA . SER A 1 100 ? 8.331 3.220 18.485 1.00 87.56 100 SER A CA 1
ATOM 728 C C . SER A 1 100 ? 8.097 2.970 16.986 1.00 87.56 100 SER A C 1
ATOM 730 O O . SER A 1 100 ? 8.451 3.799 16.146 1.00 87.56 100 SER A O 1
ATOM 732 N N . SER A 1 101 ? 7.466 1.846 16.645 1.00 88.50 101 SER A N 1
ATOM 733 C CA . SER A 1 101 ? 7.011 1.506 15.294 1.00 88.50 101 SER A CA 1
ATOM 734 C C . SER A 1 101 ? 5.757 2.265 14.846 1.00 88.50 101 SER A C 1
ATOM 736 O O . SER A 1 101 ? 5.510 2.354 13.643 1.00 88.50 101 SER A O 1
ATOM 738 N N . LEU A 1 102 ? 4.961 2.834 15.766 1.00 91.94 102 LEU A N 1
ATOM 739 C CA . LEU A 1 102 ? 3.662 3.418 15.413 1.00 91.94 102 LEU A CA 1
ATOM 740 C C . LEU A 1 102 ? 3.745 4.502 14.323 1.00 91.94 102 LEU A C 1
ATOM 742 O O . LEU A 1 102 ? 2.909 4.453 13.423 1.00 91.94 102 LEU A O 1
ATOM 746 N N . PRO A 1 103 ? 4.713 5.443 14.318 1.00 94.12 103 PRO A N 1
ATOM 747 C CA . PRO A 1 103 ? 4.795 6.446 13.254 1.00 94.12 103 PRO A CA 1
ATOM 748 C C . PRO A 1 103 ? 4.862 5.840 11.845 1.00 94.12 103 PRO A C 1
ATOM 750 O O . PRO A 1 103 ? 4.258 6.375 10.920 1.00 94.12 1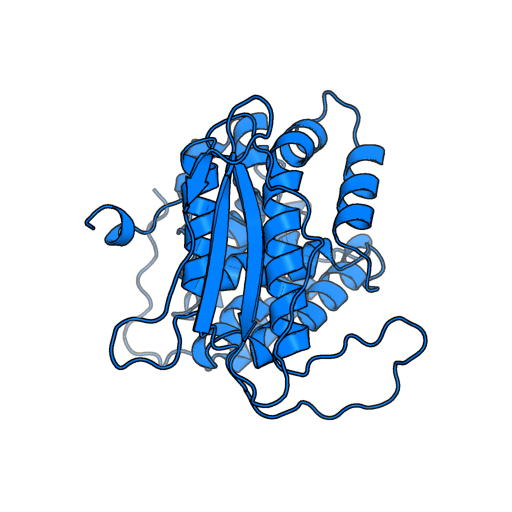03 PRO A O 1
ATOM 753 N N . ASN A 1 104 ? 5.533 4.694 11.687 1.00 95.50 104 ASN A N 1
ATOM 754 C CA . ASN A 1 104 ? 5.588 3.993 10.406 1.00 95.50 104 ASN A CA 1
ATOM 755 C C . ASN A 1 104 ? 4.251 3.333 10.057 1.00 95.50 104 ASN A C 1
ATOM 757 O O . ASN A 1 104 ? 3.784 3.460 8.932 1.00 95.50 104 ASN A O 1
ATOM 761 N N . VAL A 1 105 ? 3.597 2.691 11.030 1.00 97.06 105 VAL A N 1
ATOM 762 C CA . VAL A 1 105 ? 2.252 2.116 10.849 1.00 97.06 105 VAL A CA 1
ATOM 763 C C . VAL A 1 105 ? 1.245 3.195 10.446 1.00 97.06 105 VAL A C 1
ATOM 765 O O . VAL A 1 105 ? 0.468 2.985 9.520 1.00 97.06 105 VAL A O 1
ATOM 768 N N . ILE A 1 106 ? 1.288 4.369 11.084 1.00 97.06 106 ILE A N 1
ATOM 769 C CA . ILE A 1 106 ? 0.461 5.529 10.720 1.00 97.06 106 ILE A CA 1
ATOM 770 C C . ILE A 1 106 ? 0.741 5.953 9.277 1.00 97.06 106 ILE A C 1
ATOM 772 O O . ILE A 1 106 ? -0.207 6.169 8.529 1.00 97.06 106 ILE A O 1
ATOM 776 N N . GLY A 1 107 ? 2.011 6.046 8.874 1.00 96.69 107 GLY A N 1
ATOM 777 C CA . GLY A 1 107 ? 2.371 6.389 7.498 1.00 96.69 107 GLY A CA 1
ATOM 778 C C . GLY A 1 107 ? 1.879 5.359 6.482 1.00 96.69 107 GLY A C 1
ATOM 779 O O . GLY A 1 107 ? 1.261 5.712 5.481 1.00 96.69 107 GLY A O 1
ATOM 780 N N . LEU A 1 108 ? 2.058 4.067 6.760 1.00 98.12 108 LEU A N 1
ATOM 781 C CA . LEU A 1 108 ? 1.534 2.994 5.916 1.00 98.12 108 LEU A CA 1
ATOM 782 C C . LEU A 1 108 ? 0.007 3.089 5.769 1.00 98.12 108 LEU A C 1
ATOM 784 O O . LEU A 1 108 ? -0.495 3.030 4.650 1.00 98.12 108 LEU A O 1
ATOM 788 N N . VAL A 1 109 ? -0.729 3.314 6.863 1.00 98.06 109 VAL A N 1
ATOM 789 C CA . VAL A 1 109 ? -2.192 3.493 6.834 1.00 98.06 109 VAL A CA 1
ATOM 790 C C . VAL A 1 109 ? -2.596 4.769 6.092 1.00 98.06 109 VAL A C 1
ATOM 792 O O . VAL A 1 109 ? -3.515 4.724 5.282 1.00 98.06 109 VAL A O 1
ATOM 795 N N . ALA A 1 110 ? -1.905 5.890 6.290 1.00 97.50 110 ALA A N 1
ATOM 796 C CA . ALA A 1 110 ? -2.225 7.146 5.613 1.00 97.50 110 ALA A CA 1
ATOM 797 C C . ALA A 1 110 ? -2.029 7.069 4.090 1.00 97.50 110 ALA A C 1
ATOM 799 O O . ALA A 1 110 ? -2.722 7.765 3.350 1.00 97.50 110 ALA A O 1
ATOM 800 N N . HIS A 1 111 ? -1.095 6.237 3.620 1.00 96.62 111 HIS A N 1
ATOM 801 C CA . HIS A 1 111 ? -0.632 6.231 2.231 1.00 96.62 111 HIS A CA 1
ATOM 802 C C . HIS A 1 111 ? -0.973 4.952 1.440 1.00 96.62 111 HIS A C 1
ATOM 804 O O . HIS A 1 111 ? -0.607 4.861 0.263 1.00 96.62 111 HIS A O 1
ATOM 810 N N . HIS A 1 112 ? -1.673 3.983 2.043 1.00 96.94 112 HIS A N 1
ATOM 811 C CA . HIS A 1 112 ? -2.024 2.716 1.387 1.00 96.94 112 HIS A CA 1
ATOM 812 C C . HIS A 1 112 ? -2.881 2.893 0.129 1.00 96.94 112 HIS A C 1
ATOM 814 O O . HIS A 1 112 ? -3.570 3.894 -0.058 1.00 96.94 112 HIS A O 1
ATOM 820 N N . SER A 1 113 ? -2.787 1.913 -0.765 1.00 94.69 113 SER A N 1
ATOM 821 C CA . SER A 1 113 ? -3.582 1.737 -1.986 1.00 94.69 113 SER A CA 1
ATOM 822 C C . SER A 1 113 ? -3.660 2.975 -2.882 1.00 94.69 113 SER A C 1
ATOM 824 O O . SER A 1 113 ? -4.643 3.212 -3.576 1.00 94.69 113 SER A O 1
ATOM 826 N N . GLY A 1 114 ? -2.586 3.771 -2.900 1.00 92.31 114 GLY A N 1
ATOM 827 C CA . GLY A 1 114 ? -2.525 4.992 -3.700 1.00 92.31 114 GLY A CA 1
ATOM 828 C C . GLY A 1 114 ? -3.371 6.131 -3.126 1.00 92.31 114 GLY A C 1
ATOM 829 O O . GLY A 1 114 ? -3.826 6.985 -3.881 1.00 92.31 114 GLY A O 1
ATOM 830 N N . ALA A 1 115 ? -3.557 6.190 -1.806 1.00 95.50 115 ALA A N 1
ATOM 831 C CA . ALA A 1 115 ? -4.376 7.195 -1.127 1.00 95.50 115 ALA A CA 1
ATOM 832 C C . ALA A 1 115 ? -4.051 8.652 -1.519 1.00 95.50 115 ALA A C 1
ATOM 834 O O . ALA A 1 115 ? -4.940 9.500 -1.508 1.00 95.50 115 ALA A O 1
ATOM 835 N N . ILE A 1 116 ? -2.818 8.971 -1.930 1.00 93.25 116 ILE A N 1
ATOM 836 C CA . ILE A 1 116 ? -2.482 10.314 -2.430 1.00 93.25 116 ILE A CA 1
ATOM 837 C C . ILE A 1 116 ? -3.322 10.722 -3.655 1.00 93.25 116 ILE A C 1
ATOM 839 O O . ILE A 1 116 ? -3.710 11.882 -3.780 1.00 93.25 116 ILE A O 1
ATOM 843 N N . PHE A 1 117 ? -3.647 9.789 -4.551 1.00 93.12 117 PHE A N 1
ATOM 844 C CA . PHE A 1 117 ? -4.435 10.093 -5.744 1.00 93.12 117 PHE A CA 1
ATOM 845 C C . PHE A 1 117 ? -5.858 10.497 -5.363 1.00 93.12 117 PHE A C 1
ATOM 847 O O . PHE A 1 117 ? -6.355 11.512 -5.839 1.00 93.12 117 PHE A O 1
ATOM 854 N N . GLU A 1 118 ? -6.482 9.769 -4.440 1.00 95.25 118 GLU A N 1
ATOM 855 C CA . GLU A 1 118 ? -7.819 10.099 -3.948 1.00 95.25 118 GLU A CA 1
ATOM 856 C C . GLU A 1 118 ? -7.816 11.349 -3.065 1.00 95.25 118 GLU A C 1
ATOM 858 O O . GLU A 1 118 ? -8.714 12.184 -3.166 1.00 95.25 118 GLU A O 1
ATOM 863 N N . ALA A 1 119 ? -6.766 11.558 -2.267 1.00 95.44 119 ALA A N 1
ATOM 864 C CA . ALA A 1 119 ? -6.598 12.791 -1.511 1.00 95.44 119 ALA A CA 1
ATOM 865 C C . ALA A 1 119 ? -6.552 14.023 -2.431 1.00 95.44 119 ALA A C 1
ATOM 867 O O . ALA A 1 119 ? -7.087 15.064 -2.056 1.00 95.44 119 ALA A O 1
ATOM 868 N N . ARG A 1 120 ? -5.979 13.926 -3.642 1.00 93.81 120 ARG A N 1
ATOM 869 C CA . ARG A 1 120 ? -6.048 15.005 -4.648 1.00 93.81 120 ARG A CA 1
ATOM 870 C C . ARG A 1 120 ? -7.481 15.239 -5.110 1.00 93.81 120 ARG A C 1
ATOM 872 O O . ARG A 1 120 ? -7.949 16.370 -5.043 1.00 93.81 120 ARG A O 1
ATOM 879 N N . GLU A 1 121 ? -8.187 14.179 -5.497 1.00 95.06 121 GLU A N 1
ATOM 880 C CA . GLU A 1 121 ? -9.588 14.256 -5.942 1.00 95.06 121 GLU A CA 1
ATOM 881 C C . GLU A 1 121 ? -10.527 14.833 -4.871 1.00 95.06 121 GLU A C 1
ATOM 883 O O . GLU A 1 121 ? -11.543 15.447 -5.195 1.00 95.06 121 GLU A O 1
ATOM 888 N N . ARG A 1 122 ? -10.176 14.662 -3.591 1.00 95.06 122 ARG A N 1
ATOM 889 C CA . ARG A 1 122 ? -10.934 15.155 -2.433 1.00 95.06 122 ARG A CA 1
ATOM 890 C C . ARG A 1 122 ? -10.428 16.482 -1.856 1.00 95.06 122 ARG A C 1
ATOM 892 O O . ARG A 1 122 ? -11.004 16.958 -0.881 1.00 95.06 122 ARG A O 1
ATOM 899 N N . ASN A 1 123 ? -9.374 17.087 -2.409 1.00 95.62 123 ASN A N 1
ATOM 900 C CA . ASN A 1 123 ? -8.706 18.276 -1.848 1.00 95.62 123 ASN A CA 1
ATOM 901 C C . ASN A 1 123 ? -8.180 18.082 -0.405 1.00 95.62 123 ASN A C 1
ATOM 903 O O . ASN A 1 123 ? -8.197 18.998 0.417 1.00 95.62 123 ASN A O 1
ATOM 907 N N . LEU A 1 124 ? -7.699 16.879 -0.080 1.00 95.88 124 LEU A N 1
ATOM 908 C CA . LEU A 1 124 ? -7.191 16.485 1.240 1.00 95.88 124 LEU A CA 1
ATOM 909 C C . LEU A 1 124 ? -5.662 16.332 1.291 1.00 95.88 124 LEU A C 1
ATOM 911 O O . LEU A 1 124 ? -5.136 15.834 2.285 1.00 95.88 124 LEU A O 1
ATOM 915 N N . ILE A 1 125 ? -4.930 16.774 0.264 1.00 93.31 125 ILE A N 1
ATOM 916 C CA . ILE A 1 125 ? -3.464 16.625 0.200 1.00 93.31 125 ILE A CA 1
ATOM 917 C C . ILE A 1 125 ? -2.755 17.266 1.389 1.00 93.31 125 ILE A C 1
ATOM 919 O O . ILE A 1 125 ? -1.923 16.618 2.019 1.00 93.31 125 ILE A O 1
ATOM 923 N N . GLU A 1 126 ? -3.119 18.496 1.753 1.00 92.38 126 GLU A N 1
ATOM 924 C CA . GLU A 1 126 ? -2.489 19.166 2.898 1.00 92.38 126 GLU A CA 1
ATOM 925 C C . GLU A 1 126 ? -2.781 18.453 4.222 1.00 92.38 126 GLU A C 1
ATOM 927 O O . GLU A 1 126 ? -1.933 18.431 5.109 1.00 92.38 126 GLU A O 1
ATOM 932 N N . LYS A 1 127 ? -3.949 17.809 4.350 1.00 94.00 127 LYS A N 1
ATOM 933 C CA . LYS A 1 127 ? -4.260 16.983 5.524 1.00 94.00 127 LYS A CA 1
ATOM 934 C C . LYS A 1 127 ? -3.451 15.690 5.524 1.00 94.00 127 LYS A C 1
ATOM 936 O O . LYS A 1 127 ? -2.953 15.301 6.573 1.00 94.00 127 LYS A O 1
ATOM 941 N N . MET A 1 128 ? -3.278 15.051 4.367 1.00 93.81 128 MET A N 1
ATOM 942 C CA . MET A 1 128 ? -2.441 13.856 4.239 1.00 93.81 128 MET A CA 1
ATOM 943 C C . MET A 1 128 ? -0.980 14.151 4.612 1.00 93.81 128 MET A C 1
ATOM 945 O O . MET A 1 128 ? -0.364 13.345 5.298 1.00 93.81 128 MET A O 1
ATOM 949 N N . ARG A 1 129 ? -0.442 15.319 4.235 1.00 90.50 129 ARG A N 1
ATOM 950 C CA . ARG A 1 129 ? 0.937 15.739 4.560 1.00 90.50 129 ARG A CA 1
ATOM 951 C C . ARG A 1 129 ? 1.220 15.903 6.058 1.00 90.50 129 ARG A C 1
ATOM 953 O O . ARG A 1 129 ? 2.378 16.047 6.437 1.00 90.50 129 ARG A O 1
ATOM 960 N N . LEU A 1 130 ? 0.194 15.893 6.910 1.00 91.75 130 LEU A N 1
ATOM 961 C CA . LEU A 1 130 ? 0.370 15.904 8.365 1.00 91.75 130 LEU A CA 1
ATOM 962 C C . LEU A 1 130 ? 0.850 14.554 8.912 1.00 91.75 130 LEU A C 1
ATOM 964 O O . LEU A 1 130 ? 1.345 14.505 10.039 1.00 91.75 130 LEU A O 1
ATOM 968 N N . TYR A 1 131 ? 0.693 13.477 8.141 1.00 93.31 131 TYR A N 1
ATOM 969 C CA . TYR A 1 131 ? 1.082 12.131 8.542 1.00 93.31 131 TYR A CA 1
ATOM 970 C C . TYR A 1 131 ? 2.462 11.766 7.986 1.00 93.31 131 TYR A C 1
ATOM 972 O O . TYR A 1 131 ? 2.856 12.279 6.936 1.00 93.31 131 TYR A O 1
ATOM 980 N N . PRO A 1 132 ? 3.222 10.904 8.687 1.00 90.69 132 PRO A N 1
ATOM 981 C CA . PRO A 1 132 ? 4.547 10.498 8.239 1.00 90.69 132 PRO A CA 1
ATOM 982 C C . PRO A 1 132 ? 4.504 9.817 6.872 1.00 90.69 132 PRO A C 1
ATOM 984 O O . PRO A 1 132 ? 3.635 8.984 6.621 1.00 90.69 132 PRO A O 1
ATOM 987 N N . ALA A 1 133 ? 5.505 10.086 6.033 1.00 88.75 133 ALA A N 1
ATOM 988 C CA . ALA A 1 133 ? 5.793 9.200 4.915 1.00 88.75 133 ALA A CA 1
ATOM 989 C C . ALA A 1 133 ? 6.148 7.796 5.456 1.00 88.75 133 ALA A C 1
ATOM 991 O O . ALA A 1 133 ? 6.752 7.693 6.530 1.00 88.75 133 ALA A O 1
ATOM 992 N N . PRO A 1 134 ? 5.807 6.710 4.743 1.00 88.69 134 PRO A N 1
ATOM 993 C CA . PRO A 1 134 ? 6.275 5.378 5.111 1.00 88.69 134 PRO A CA 1
ATOM 994 C C . PRO A 1 134 ? 7.805 5.331 5.109 1.00 88.69 134 PRO A C 1
ATOM 996 O O . PRO A 1 134 ? 8.436 5.911 4.225 1.00 88.69 134 PRO A O 1
ATOM 999 N N . LYS A 1 135 ? 8.405 4.595 6.051 1.00 89.88 135 LYS A N 1
ATOM 1000 C CA . LYS A 1 135 ? 9.871 4.460 6.150 1.00 89.88 135 LYS A CA 1
ATOM 1001 C C . LYS A 1 135 ? 10.497 3.789 4.927 1.00 89.88 135 LYS A C 1
ATOM 1003 O O . LYS A 1 135 ? 11.665 4.022 4.632 1.00 89.88 135 LYS A O 1
ATOM 1008 N N . SER A 1 136 ? 9.742 2.925 4.249 1.00 91.12 136 SER A N 1
ATOM 1009 C CA . SER A 1 136 ? 10.206 2.164 3.091 1.00 91.12 136 SER A CA 1
ATOM 1010 C C . SER A 1 136 ? 9.131 2.098 2.014 1.00 91.12 136 SER A C 1
ATOM 1012 O O . SER A 1 136 ? 7.964 1.780 2.266 1.00 91.12 136 SER A O 1
ATOM 1014 N N . ALA A 1 137 ? 9.555 2.333 0.772 1.00 91.25 137 ALA A N 1
ATOM 1015 C CA . ALA A 1 137 ? 8.708 2.159 -0.400 1.00 91.25 137 ALA A CA 1
ATOM 1016 C C . ALA A 1 137 ? 8.278 0.692 -0.582 1.00 91.25 137 ALA A C 1
ATOM 1018 O O . ALA A 1 137 ? 7.176 0.422 -1.062 1.00 91.25 137 ALA A O 1
ATOM 1019 N N . LEU A 1 138 ? 9.134 -0.257 -0.181 1.00 91.69 138 LEU A N 1
ATOM 1020 C CA . LEU A 1 138 ? 8.847 -1.686 -0.261 1.00 91.69 138 LEU A CA 1
ATOM 1021 C C . LEU A 1 138 ? 7.740 -2.092 0.718 1.00 91.69 138 LEU A C 1
ATOM 1023 O O . LEU A 1 138 ? 6.846 -2.841 0.333 1.00 91.69 138 LEU A O 1
ATOM 1027 N N . GLU A 1 139 ? 7.765 -1.580 1.950 1.00 96.12 139 GLU A N 1
ATOM 1028 C CA . GLU A 1 139 ? 6.724 -1.860 2.948 1.00 96.12 139 GLU A CA 1
ATOM 1029 C C . GLU A 1 139 ? 5.340 -1.429 2.450 1.00 96.12 139 GLU A C 1
ATOM 1031 O O . GLU A 1 139 ? 4.389 -2.215 2.496 1.00 96.12 139 GLU A O 1
ATOM 1036 N N . LEU A 1 140 ? 5.242 -0.222 1.883 1.00 97.19 140 LEU A N 1
ATOM 1037 C CA . LEU A 1 140 ? 3.986 0.268 1.322 1.00 97.19 140 LEU A CA 1
ATOM 1038 C C . LEU A 1 140 ? 3.564 -0.518 0.074 1.00 97.19 140 LEU A C 1
ATOM 1040 O O . LEU A 1 140 ? 2.391 -0.850 -0.073 1.00 97.19 140 LEU A O 1
ATOM 1044 N N . ALA A 1 141 ? 4.500 -0.883 -0.807 1.00 96.00 141 ALA A N 1
ATOM 1045 C CA . ALA A 1 141 ? 4.190 -1.716 -1.969 1.00 96.00 141 ALA A CA 1
ATOM 1046 C C . ALA A 1 141 ? 3.681 -3.114 -1.570 1.00 96.00 141 ALA A C 1
ATOM 1048 O O . ALA A 1 141 ? 2.782 -3.642 -2.225 1.00 96.00 141 ALA A O 1
ATOM 1049 N N . ILE A 1 142 ? 4.213 -3.705 -0.493 1.00 97.38 142 ILE A N 1
ATOM 1050 C CA . ILE A 1 142 ? 3.720 -4.975 0.059 1.00 97.38 142 ILE A CA 1
ATOM 1051 C C . ILE A 1 142 ? 2.293 -4.811 0.589 1.00 97.38 142 ILE A C 1
ATOM 1053 O O . ILE A 1 142 ? 1.442 -5.635 0.253 1.00 97.38 142 ILE A O 1
ATOM 1057 N N . LEU A 1 143 ? 2.015 -3.754 1.361 1.00 98.62 143 LEU A N 1
ATOM 1058 C CA . LEU A 1 143 ? 0.671 -3.475 1.877 1.00 98.62 143 LEU A CA 1
ATOM 1059 C C . LEU A 1 143 ? -0.339 -3.257 0.739 1.00 98.62 143 LEU A C 1
ATOM 1061 O O . LEU A 1 143 ? -1.372 -3.921 0.710 1.00 98.62 143 LEU A O 1
ATOM 1065 N N . ASN A 1 144 ? -0.004 -2.413 -0.242 1.00 98.06 144 ASN A N 1
ATOM 1066 C CA . ASN A 1 144 ? -0.840 -2.161 -1.421 1.00 98.06 144 ASN A CA 1
ATOM 1067 C C . ASN A 1 144 ? -1.105 -3.453 -2.200 1.00 98.06 144 ASN A C 1
ATOM 1069 O O . ASN A 1 144 ? -2.227 -3.724 -2.615 1.00 98.06 144 ASN A O 1
ATOM 1073 N N . CYS A 1 145 ? -0.070 -4.277 -2.394 1.00 97.62 145 CYS A N 1
ATOM 1074 C CA . CYS A 1 145 ? -0.217 -5.563 -3.061 1.00 97.62 145 CYS A CA 1
ATOM 1075 C C . CYS A 1 145 ? -1.136 -6.506 -2.275 1.00 97.62 145 CYS A C 1
ATOM 1077 O O . CYS A 1 145 ? -1.904 -7.239 -2.894 1.00 97.62 145 CYS A O 1
ATOM 1079 N N . ALA A 1 146 ? -1.046 -6.528 -0.944 1.00 98.12 146 ALA A N 1
ATOM 1080 C CA . ALA A 1 146 ? -1.882 -7.379 -0.106 1.00 98.12 146 ALA A CA 1
ATOM 1081 C C . ALA A 1 146 ? -3.360 -6.970 -0.167 1.00 98.12 146 ALA A C 1
ATOM 1083 O O . ALA A 1 146 ? -4.205 -7.841 -0.368 1.00 98.12 146 ALA A O 1
ATOM 1084 N N . ASP A 1 147 ? -3.652 -5.673 -0.073 1.00 97.94 147 ASP A N 1
ATOM 1085 C CA . ASP A 1 147 ? -5.008 -5.128 -0.201 1.00 97.94 147 ASP A CA 1
ATOM 1086 C C . ASP A 1 147 ? -5.609 -5.433 -1.584 1.00 97.94 147 ASP A C 1
ATOM 1088 O O . ASP A 1 147 ? -6.629 -6.115 -1.710 1.00 97.94 147 ASP A O 1
ATOM 1092 N N . LEU A 1 148 ? -4.886 -5.074 -2.649 1.00 96.69 148 LEU A N 1
ATOM 1093 C CA . LEU A 1 148 ? -5.345 -5.278 -4.025 1.00 96.69 148 LEU A CA 1
ATOM 1094 C C . LEU A 1 148 ? -5.432 -6.752 -4.440 1.00 96.69 148 LEU A C 1
ATOM 1096 O O . LEU A 1 148 ? -6.106 -7.063 -5.413 1.00 96.69 148 LEU A O 1
ATOM 1100 N N . SER A 1 149 ? -4.780 -7.669 -3.722 1.00 96.06 149 SER A N 1
ATOM 1101 C CA . SER A 1 149 ? -4.898 -9.113 -3.978 1.00 96.06 149 SER A CA 1
ATOM 1102 C C . SER A 1 149 ? -5.971 -9.788 -3.119 1.00 96.06 149 SER A C 1
ATOM 1104 O O . SER A 1 149 ? -5.999 -11.018 -3.069 1.00 96.06 149 SER A O 1
ATOM 1106 N N . THR A 1 150 ? -6.813 -9.023 -2.413 1.00 95.44 150 THR A N 1
ATOM 1107 C CA . THR A 1 150 ? -7.802 -9.556 -1.468 1.00 95.44 150 THR A CA 1
ATOM 1108 C C . THR A 1 150 ? -9.206 -9.024 -1.764 1.00 95.44 150 THR A C 1
ATOM 1110 O O . THR A 1 150 ? -9.452 -7.819 -1.827 1.00 95.44 150 THR A O 1
ATOM 1113 N N . THR A 1 151 ? -10.168 -9.932 -1.910 1.00 93.75 151 THR A N 1
ATOM 1114 C CA . THR A 1 151 ? -11.582 -9.598 -2.133 1.00 93.75 151 THR A CA 1
ATOM 1115 C C . THR A 1 151 ? -12.251 -9.058 -0.861 1.00 93.75 151 THR A C 1
ATOM 1117 O O . THR A 1 151 ? -11.726 -9.227 0.246 1.00 93.75 151 THR A O 1
ATOM 1120 N N . PRO A 1 152 ? -13.467 -8.486 -0.965 1.00 93.25 152 PRO A N 1
ATOM 1121 C CA . PRO A 1 152 ? -14.288 -8.161 0.204 1.00 93.25 152 PRO A CA 1
ATOM 1122 C C . PRO A 1 152 ? -14.563 -9.355 1.142 1.00 93.25 152 PRO A C 1
ATOM 1124 O O . PRO A 1 152 ? -14.747 -9.173 2.344 1.00 93.25 152 PRO A O 1
ATOM 1127 N N . SER A 1 153 ? -14.568 -10.587 0.620 1.00 92.38 153 SER A N 1
ATOM 1128 C CA . SER A 1 153 ? -14.753 -11.810 1.413 1.00 92.38 153 SER A CA 1
ATOM 1129 C C . SER A 1 153 ? -13.451 -12.364 2.007 1.00 92.38 153 SER A C 1
ATOM 1131 O O . SER A 1 153 ? -13.496 -13.378 2.700 1.00 92.38 153 SER A O 1
ATOM 1133 N N . GLY A 1 154 ? -12.306 -11.710 1.783 1.00 93.25 154 GLY A N 1
ATOM 1134 C CA . GLY A 1 154 ? -11.006 -12.141 2.304 1.00 93.25 154 GLY A CA 1
ATOM 1135 C C . GLY A 1 154 ? -10.300 -13.207 1.464 1.00 93.25 154 GLY A C 1
ATOM 1136 O O . GLY A 1 154 ? -9.315 -13.786 1.919 1.00 93.25 154 GLY A O 1
ATOM 1137 N N . THR A 1 155 ? -10.788 -13.494 0.255 1.00 92.56 155 THR A N 1
ATOM 1138 C CA . THR A 1 155 ? -10.185 -14.478 -0.658 1.00 92.56 155 THR A CA 1
ATOM 1139 C C . THR A 1 155 ? -9.156 -13.827 -1.577 1.00 92.56 155 THR A C 1
ATOM 1141 O O . THR A 1 155 ? -9.221 -12.627 -1.836 1.00 92.56 155 THR A O 1
ATOM 1144 N N . LEU A 1 156 ? -8.216 -14.617 -2.105 1.00 92.56 156 LEU A N 1
ATOM 1145 C CA . LEU A 1 156 ? -7.247 -14.115 -3.080 1.00 92.56 156 LEU A CA 1
ATOM 1146 C C . LEU A 1 156 ? -7.916 -13.798 -4.422 1.00 92.56 156 LEU A C 1
ATOM 1148 O O . LEU A 1 156 ? -8.780 -14.547 -4.876 1.00 92.56 156 LEU A O 1
ATOM 1152 N N . VAL A 1 157 ? -7.468 -12.718 -5.057 1.00 92.38 157 VAL A N 1
ATOM 1153 C CA . VAL A 1 157 ? -7.901 -12.261 -6.386 1.00 92.38 157 VAL A CA 1
ATOM 1154 C C . VAL A 1 157 ? -6.718 -11.650 -7.140 1.00 92.38 157 VAL A C 1
ATOM 1156 O O . VAL A 1 157 ? -5.717 -11.267 -6.526 1.00 92.38 157 VAL A O 1
ATOM 1159 N N . ASP A 1 158 ? -6.795 -11.592 -8.471 1.00 90.88 158 ASP A N 1
ATOM 1160 C CA . ASP A 1 158 ? -5.811 -10.846 -9.254 1.00 90.88 158 ASP A CA 1
ATOM 1161 C C . ASP A 1 158 ? -5.951 -9.328 -9.001 1.00 90.88 158 ASP A C 1
ATOM 1163 O O . ASP A 1 158 ? -7.067 -8.803 -9.035 1.00 90.88 158 ASP A O 1
ATOM 1167 N N . PRO A 1 159 ? -4.849 -8.583 -8.789 1.00 92.38 159 PRO A N 1
ATOM 1168 C CA . PRO A 1 159 ? -4.911 -7.138 -8.577 1.00 92.38 159 PRO A CA 1
ATOM 1169 C C . PRO A 1 159 ? -5.627 -6.346 -9.678 1.00 92.38 159 PRO A C 1
ATOM 1171 O O . PRO A 1 159 ? -6.257 -5.334 -9.379 1.00 92.38 159 PRO A O 1
ATOM 1174 N N . ALA A 1 160 ? -5.548 -6.772 -10.944 1.00 89.25 160 ALA A N 1
ATOM 1175 C CA . ALA A 1 160 ? -6.259 -6.101 -12.033 1.00 89.25 160 ALA A CA 1
ATOM 1176 C C . ALA A 1 160 ? -7.765 -6.342 -11.951 1.00 89.25 160 ALA A C 1
ATOM 1178 O O . ALA A 1 160 ? -8.540 -5.408 -12.144 1.00 89.25 160 ALA A O 1
ATOM 1179 N N . GLU A 1 161 ? -8.177 -7.559 -11.603 1.00 90.06 161 GLU A N 1
ATOM 1180 C CA . GLU A 1 161 ? -9.582 -7.882 -11.361 1.00 90.06 161 GLU A CA 1
ATOM 1181 C C . GLU A 1 161 ? -10.143 -7.067 -10.186 1.00 90.06 161 GLU A C 1
ATOM 1183 O O . GLU A 1 161 ? -11.206 -6.462 -10.316 1.00 90.06 161 GLU A O 1
ATOM 1188 N N . ARG A 1 162 ? -9.395 -6.948 -9.080 1.00 92.94 162 ARG A N 1
ATOM 1189 C CA . ARG A 1 162 ? -9.812 -6.139 -7.925 1.00 92.94 162 ARG A CA 1
ATOM 1190 C C . ARG A 1 162 ? -9.977 -4.658 -8.267 1.00 92.94 162 ARG A C 1
ATOM 1192 O O . ARG A 1 162 ? -10.936 -4.039 -7.814 1.00 92.94 162 ARG A O 1
ATOM 1199 N N . LEU A 1 163 ? -9.067 -4.081 -9.055 1.00 92.31 163 LEU A N 1
ATOM 1200 C CA . LEU A 1 163 ? -9.182 -2.684 -9.485 1.00 92.31 163 LEU A CA 1
ATOM 1201 C C . LEU A 1 163 ? -10.358 -2.463 -10.442 1.00 92.31 163 LEU A C 1
ATOM 1203 O O . LEU A 1 163 ? -11.055 -1.461 -10.299 1.00 92.31 163 LEU A O 1
ATOM 1207 N N . ASN A 1 164 ? -10.613 -3.392 -11.367 1.00 90.44 164 ASN A N 1
ATOM 1208 C CA . ASN A 1 164 ? -11.780 -3.319 -12.251 1.00 90.44 164 ASN A CA 1
ATOM 1209 C C . ASN A 1 164 ? -13.087 -3.371 -11.449 1.00 90.44 164 ASN A C 1
ATOM 1211 O O . ASN A 1 164 ? -13.959 -2.538 -11.657 1.00 90.44 164 ASN A O 1
ATOM 1215 N N . GLU A 1 165 ? -13.185 -4.261 -10.459 1.00 90.81 165 GLU A N 1
ATOM 1216 C CA . GLU A 1 165 ? -14.348 -4.337 -9.564 1.00 90.81 165 GLU A CA 1
ATOM 1217 C C . GLU A 1 165 ? -14.572 -3.030 -8.780 1.00 90.81 165 GLU A C 1
ATOM 1219 O O . GLU A 1 165 ? -15.712 -2.609 -8.571 1.00 90.81 165 GLU A O 1
ATOM 1224 N N . VAL A 1 166 ? -13.497 -2.344 -8.369 1.00 88.75 166 VAL A N 1
ATOM 1225 C CA . VAL A 1 166 ? -13.601 -1.010 -7.755 1.00 88.75 166 VAL A CA 1
ATOM 1226 C C . VAL A 1 166 ? -14.098 0.030 -8.765 1.00 88.75 166 VAL A C 1
ATOM 1228 O O . VAL A 1 166 ? -14.973 0.820 -8.418 1.00 88.75 166 VAL A O 1
ATOM 1231 N N . LEU A 1 167 ? -13.590 0.032 -10.000 1.00 91.06 167 LEU A N 1
ATOM 1232 C CA . LEU A 1 167 ? -14.044 0.953 -11.051 1.00 91.06 167 LEU A CA 1
ATOM 1233 C C . LEU A 1 167 ? -15.515 0.732 -11.427 1.00 91.06 167 LEU A C 1
ATOM 1235 O O . LEU A 1 167 ? -16.220 1.711 -11.653 1.00 91.06 167 LEU A O 1
ATOM 1239 N N . ASP A 1 168 ? -15.992 -0.513 -11.423 1.00 91.69 168 ASP A N 1
ATOM 1240 C CA . ASP A 1 168 ? -17.392 -0.855 -11.703 1.00 91.69 168 ASP A CA 1
ATOM 1241 C C . ASP A 1 168 ? -18.345 -0.407 -10.581 1.00 91.69 168 ASP A C 1
ATOM 1243 O O . ASP A 1 168 ? -19.524 -0.134 -10.816 1.00 91.69 168 ASP A O 1
ATOM 1247 N N . ARG A 1 169 ? -17.843 -0.313 -9.342 1.00 90.94 169 ARG A N 1
ATOM 1248 C CA . ARG A 1 169 ? -18.629 0.089 -8.166 1.00 90.94 169 ARG A CA 1
ATOM 1249 C C . ARG A 1 169 ? -18.946 1.585 -8.139 1.00 90.94 169 ARG A C 1
ATOM 1251 O O . ARG A 1 169 ? -19.967 1.979 -7.572 1.00 90.94 169 ARG A O 1
ATOM 1258 N N . TYR A 1 170 ? -18.066 2.413 -8.695 1.00 89.81 170 TYR A N 1
ATOM 1259 C CA . TYR A 1 170 ? -18.139 3.869 -8.603 1.00 89.81 170 TYR A CA 1
ATOM 1260 C C . TYR A 1 170 ? -18.303 4.497 -9.988 1.00 89.81 170 TYR A C 1
ATOM 1262 O O . TYR A 1 170 ? -17.582 4.159 -10.921 1.00 89.81 170 TYR A O 1
ATOM 1270 N N . GLY A 1 171 ? -19.231 5.447 -10.128 1.00 90.44 171 GLY A N 1
ATOM 1271 C CA . GLY A 1 171 ? -19.400 6.185 -11.384 1.00 90.44 171 GLY A CA 1
ATOM 1272 C C . GLY A 1 171 ? -18.166 7.026 -11.736 1.00 90.44 171 GLY A C 1
ATOM 1273 O O . GLY A 1 171 ? -17.393 7.387 -10.854 1.00 90.44 171 GLY A O 1
ATOM 1274 N N . ALA A 1 172 ? -18.009 7.394 -13.012 1.00 91.31 172 ALA A N 1
ATOM 1275 C CA . ALA A 1 172 ? -16.824 8.105 -13.516 1.00 91.31 172 ALA A CA 1
ATOM 1276 C C . ALA A 1 172 ? -16.507 9.433 -12.792 1.00 91.31 172 ALA A C 1
ATOM 1278 O O . ALA A 1 172 ? -15.347 9.828 -12.698 1.00 91.31 172 ALA A O 1
ATOM 1279 N N . GLU A 1 173 ? -17.531 10.099 -12.248 1.00 92.38 173 GLU A N 1
ATOM 1280 C CA . GLU A 1 173 ? -17.399 11.352 -11.491 1.00 92.38 173 GLU A CA 1
ATOM 1281 C C . GLU A 1 173 ? -17.137 11.154 -9.989 1.00 92.38 173 GLU A C 1
ATOM 1283 O O . GLU A 1 173 ? -16.981 12.126 -9.243 1.00 92.38 173 GLU A O 1
ATOM 1288 N N . ASP A 1 174 ? -17.082 9.913 -9.513 1.00 95.19 174 ASP A N 1
ATOM 1289 C CA . ASP A 1 174 ? -16.725 9.630 -8.130 1.00 95.19 174 ASP A CA 1
ATOM 1290 C C . ASP A 1 174 ? -15.213 9.852 -7.917 1.00 95.19 174 ASP A C 1
ATOM 1292 O O . ASP A 1 174 ? -14.400 9.417 -8.746 1.00 95.19 174 ASP A O 1
ATOM 1296 N N . PRO A 1 175 ? -14.792 10.508 -6.817 1.00 94.19 175 PRO A N 1
ATOM 1297 C CA . PRO A 1 175 ? -13.375 10.691 -6.509 1.00 94.19 175 PRO A CA 1
ATOM 1298 C C . PRO A 1 175 ? -12.588 9.373 -6.462 1.00 94.19 175 PRO A C 1
ATOM 1300 O O . PRO A 1 175 ? -11.428 9.363 -6.871 1.00 94.19 175 PRO A O 1
ATOM 1303 N N . VAL A 1 176 ? -13.198 8.264 -6.027 1.00 93.88 176 VAL A N 1
ATOM 1304 C CA . VAL A 1 176 ? -12.557 6.940 -6.024 1.00 93.88 176 VAL A CA 1
ATOM 1305 C C . VAL A 1 176 ? -12.284 6.480 -7.455 1.00 93.88 176 VAL A C 1
ATOM 1307 O O . VAL A 1 176 ? -11.167 6.070 -7.763 1.00 93.88 176 VAL A O 1
ATOM 1310 N N . HIS A 1 177 ? -13.262 6.601 -8.359 1.00 93.75 177 HIS A N 1
ATOM 1311 C CA . HIS A 1 177 ? -13.105 6.177 -9.752 1.00 93.75 177 HIS A CA 1
ATOM 1312 C C . HIS A 1 177 ? -11.984 6.955 -10.455 1.00 93.75 177 HIS A C 1
ATOM 1314 O O . HIS A 1 177 ? -11.100 6.359 -11.080 1.00 93.75 177 HIS A O 1
ATOM 1320 N N . ARG A 1 178 ? -11.964 8.289 -10.317 1.00 93.56 178 ARG A N 1
ATOM 1321 C CA . ARG A 1 178 ? -10.914 9.132 -10.917 1.00 93.56 178 ARG A CA 1
ATOM 1322 C C . ARG A 1 178 ? -9.535 8.846 -10.325 1.00 93.56 178 ARG A C 1
ATOM 1324 O O . ARG A 1 178 ? -8.552 8.792 -11.065 1.00 93.56 178 ARG A O 1
ATOM 1331 N N . ALA A 1 179 ? -9.459 8.619 -9.014 1.00 93.38 179 ALA A N 1
ATOM 1332 C CA . ALA A 1 179 ? -8.215 8.270 -8.341 1.00 93.38 179 ALA A CA 1
ATOM 1333 C C . ALA A 1 179 ? -7.661 6.923 -8.814 1.00 93.38 179 ALA A C 1
ATOM 1335 O O . ALA A 1 179 ? -6.487 6.852 -9.177 1.00 93.38 179 ALA A O 1
ATOM 1336 N N . ILE A 1 180 ? -8.499 5.881 -8.865 1.00 92.25 180 ILE A N 1
ATOM 1337 C CA . ILE A 1 180 ? -8.106 4.546 -9.333 1.00 92.25 180 ILE A CA 1
ATOM 1338 C C . ILE A 1 180 ? -7.714 4.571 -10.806 1.00 92.25 180 ILE A C 1
ATOM 1340 O O . ILE A 1 180 ? -6.696 3.989 -11.165 1.00 92.25 180 ILE A O 1
ATOM 1344 N N . THR A 1 181 ? -8.436 5.305 -11.653 1.00 89.94 181 THR A N 1
ATOM 1345 C CA . THR A 1 181 ? -8.072 5.462 -13.072 1.00 89.94 181 THR A CA 1
ATOM 1346 C C . THR A 1 181 ? -6.642 5.993 -13.231 1.00 89.94 181 THR A C 1
ATOM 1348 O O . THR A 1 181 ? -5.884 5.502 -14.067 1.00 89.94 181 THR A O 1
ATOM 1351 N N . LYS A 1 182 ? -6.239 6.955 -12.390 1.00 87.94 182 LYS A N 1
ATOM 1352 C CA . LYS A 1 182 ? -4.886 7.535 -12.399 1.00 87.94 182 LYS A CA 1
ATOM 1353 C C . LYS A 1 182 ? -3.838 6.638 -11.731 1.00 87.94 182 LYS A C 1
ATOM 1355 O O . LYS A 1 182 ? -2.691 6.608 -12.173 1.00 87.94 182 LYS A O 1
ATOM 1360 N N . SER A 1 183 ? -4.196 5.933 -10.659 1.00 90.06 183 SER A N 1
ATOM 1361 C CA . SER A 1 183 ? -3.249 5.163 -9.841 1.00 90.06 183 SER A CA 1
ATOM 1362 C C . SER A 1 183 ? -3.054 3.717 -10.307 1.00 90.06 183 SER A C 1
ATOM 1364 O O . SER A 1 183 ? -1.996 3.135 -10.049 1.00 90.06 183 SER A O 1
ATOM 1366 N N . ALA A 1 184 ? -4.024 3.142 -11.027 1.00 89.50 184 ALA A N 1
ATOM 1367 C CA . ALA A 1 184 ? -4.034 1.740 -11.436 1.00 89.50 184 ALA A CA 1
ATOM 1368 C C . ALA A 1 184 ? -2.753 1.291 -12.159 1.00 89.50 184 ALA A C 1
ATOM 1370 O O . ALA A 1 184 ? -2.228 0.238 -11.790 1.00 89.50 184 ALA A O 1
ATOM 1371 N N . PRO A 1 185 ? -2.172 2.047 -13.116 1.00 83.50 185 PRO A N 1
ATOM 1372 C CA . PRO A 1 185 ? -0.937 1.617 -13.770 1.00 83.50 185 PRO A CA 1
ATOM 1373 C C . PRO A 1 185 ? 0.210 1.390 -12.774 1.00 83.50 185 PRO A C 1
ATOM 1375 O O . PRO A 1 185 ? 0.880 0.355 -12.832 1.00 83.50 185 PRO A O 1
ATOM 1378 N N . LEU A 1 186 ? 0.400 2.317 -11.826 1.00 85.12 186 LEU A N 1
ATOM 1379 C CA . LEU A 1 186 ? 1.431 2.221 -10.787 1.00 85.12 186 LEU A CA 1
ATOM 1380 C C . LEU A 1 186 ? 1.152 1.058 -9.834 1.00 85.12 186 LEU A C 1
ATOM 1382 O O . LEU A 1 186 ? 2.036 0.232 -9.598 1.00 85.12 186 LEU A O 1
ATOM 1386 N N . LEU A 1 187 ? -0.074 0.970 -9.320 1.00 90.81 187 LEU A N 1
ATOM 1387 C CA . LEU A 1 187 ? -0.468 -0.059 -8.360 1.00 90.81 187 LEU A CA 1
ATOM 1388 C C . LEU A 1 187 ? -0.348 -1.471 -8.952 1.00 90.81 187 LEU A C 1
ATOM 1390 O O . LEU A 1 187 ? 0.163 -2.376 -8.293 1.00 90.81 187 LEU A O 1
ATOM 1394 N N . LEU A 1 188 ? -0.719 -1.659 -10.222 1.00 87.12 188 LEU A N 1
ATOM 1395 C CA . LEU A 1 188 ? -0.559 -2.937 -10.920 1.00 87.12 188 LEU A CA 1
ATOM 1396 C C . LEU A 1 188 ? 0.903 -3.277 -11.198 1.00 87.12 188 LEU A C 1
ATOM 1398 O O . LEU A 1 188 ? 1.297 -4.439 -11.064 1.00 87.12 188 LEU A O 1
ATOM 1402 N N . ALA A 1 189 ? 1.724 -2.297 -11.582 1.00 81.25 189 ALA A N 1
ATOM 1403 C CA . ALA A 1 189 ? 3.155 -2.514 -11.780 1.00 81.25 189 ALA A CA 1
ATOM 1404 C C . ALA A 1 189 ? 3.838 -2.954 -10.473 1.00 81.25 189 ALA A C 1
ATOM 1406 O O . ALA A 1 189 ? 4.592 -3.936 -10.477 1.00 81.25 189 ALA A O 1
ATOM 1407 N N . GLN A 1 190 ? 3.509 -2.291 -9.359 1.00 87.69 190 GLN A N 1
ATOM 1408 C CA . GLN A 1 190 ? 3.978 -2.646 -8.019 1.00 87.69 190 GLN A CA 1
ATOM 1409 C C . GLN A 1 190 ? 3.487 -4.032 -7.595 1.00 87.69 190 GLN A C 1
ATOM 1411 O O . GLN A 1 190 ? 4.305 -4.875 -7.232 1.00 87.69 190 GLN A O 1
ATOM 1416 N N . ALA A 1 191 ? 2.189 -4.324 -7.707 1.00 90.12 191 ALA A N 1
ATOM 1417 C CA . ALA A 1 191 ? 1.645 -5.623 -7.319 1.00 90.12 191 ALA A CA 1
ATOM 1418 C C . ALA A 1 191 ? 2.289 -6.768 -8.119 1.00 90.12 191 ALA A C 1
ATOM 1420 O O . ALA A 1 191 ? 2.751 -7.754 -7.547 1.00 90.12 191 ALA A O 1
ATOM 1421 N N . ARG A 1 192 ? 2.446 -6.620 -9.442 1.00 84.12 192 ARG A N 1
ATOM 1422 C CA . ARG A 1 192 ? 3.149 -7.612 -10.277 1.00 84.12 192 ARG A CA 1
ATOM 1423 C C . ARG A 1 192 ? 4.610 -7.794 -9.872 1.00 84.12 192 ARG A C 1
ATOM 1425 O O . ARG A 1 192 ? 5.133 -8.904 -9.969 1.00 84.12 192 ARG A O 1
ATOM 1432 N N . LEU A 1 193 ? 5.293 -6.723 -9.463 1.00 82.38 193 LEU A N 1
ATOM 1433 C CA . LEU A 1 193 ? 6.658 -6.792 -8.942 1.00 82.38 193 LEU A CA 1
ATOM 1434 C C . LEU A 1 193 ? 6.722 -7.579 -7.633 1.00 82.38 193 LEU A C 1
ATOM 1436 O O . LEU A 1 193 ? 7.498 -8.529 -7.557 1.00 82.38 193 LEU A O 1
ATOM 1440 N N . ILE A 1 194 ? 5.879 -7.242 -6.659 1.00 88.62 194 ILE A N 1
ATOM 1441 C CA . ILE A 1 194 ? 5.819 -7.914 -5.357 1.00 88.62 194 ILE A CA 1
ATOM 1442 C C . ILE A 1 194 ? 5.463 -9.395 -5.515 1.00 88.62 194 ILE A C 1
ATOM 1444 O O . ILE A 1 194 ? 6.180 -10.260 -5.014 1.00 88.62 194 ILE A O 1
ATOM 1448 N N . LEU A 1 195 ? 4.416 -9.716 -6.279 1.00 85.94 195 LEU A N 1
ATOM 1449 C CA . LEU A 1 195 ? 4.001 -11.100 -6.524 1.00 85.94 195 LEU A CA 1
ATOM 1450 C C . LEU A 1 195 ? 5.066 -11.902 -7.284 1.00 85.94 195 LEU A C 1
ATOM 1452 O O . LEU A 1 195 ? 5.289 -13.075 -6.984 1.00 85.94 195 LEU A O 1
ATOM 1456 N N . GLY A 1 196 ? 5.736 -11.284 -8.262 1.00 78.00 196 GLY A N 1
ATOM 1457 C CA . GLY A 1 196 ? 6.839 -11.907 -8.992 1.00 78.00 196 GLY A CA 1
ATOM 1458 C C . GLY A 1 196 ? 8.045 -12.191 -8.096 1.00 78.00 196 GLY A C 1
ATOM 1459 O O . GLY A 1 196 ? 8.578 -13.299 -8.128 1.00 78.00 196 GLY A O 1
ATOM 1460 N N . ALA A 1 197 ? 8.430 -11.225 -7.258 1.00 79.00 197 ALA A N 1
ATOM 1461 C CA . ALA A 1 197 ? 9.515 -11.382 -6.295 1.00 79.00 197 ALA A CA 1
ATOM 1462 C C . ALA A 1 197 ? 9.200 -12.469 -5.258 1.00 79.00 197 ALA A C 1
ATOM 1464 O O . ALA A 1 197 ? 10.058 -13.296 -4.959 1.00 79.00 197 ALA A O 1
ATOM 1465 N N . ALA A 1 198 ? 7.958 -12.526 -4.763 1.00 82.19 198 ALA A N 1
ATOM 1466 C CA . ALA A 1 198 ? 7.524 -13.564 -3.832 1.00 82.19 198 ALA A CA 1
ATOM 1467 C C . ALA A 1 198 ? 7.658 -14.961 -4.463 1.00 82.19 198 ALA A C 1
ATOM 1469 O O . ALA A 1 198 ? 8.276 -15.846 -3.869 1.00 82.19 198 ALA A O 1
ATOM 1470 N N . ARG A 1 199 ? 7.174 -15.146 -5.702 1.00 77.75 199 ARG A N 1
ATOM 1471 C CA . ARG A 1 199 ? 7.332 -16.412 -6.443 1.00 77.75 199 ARG A CA 1
ATOM 1472 C C . ARG A 1 199 ? 8.796 -16.808 -6.617 1.00 77.75 199 ARG A C 1
ATOM 1474 O O . ARG A 1 199 ? 9.148 -17.952 -6.343 1.00 77.75 199 ARG A O 1
ATOM 1481 N N . ALA A 1 200 ? 9.659 -15.867 -6.998 1.00 69.06 200 ALA A N 1
ATOM 1482 C CA . ALA A 1 200 ? 11.098 -16.107 -7.143 1.00 69.06 200 ALA A CA 1
ATOM 1483 C C . ALA A 1 200 ? 11.805 -16.419 -5.807 1.00 69.06 200 ALA A C 1
ATOM 1485 O O . ALA A 1 200 ? 12.857 -17.062 -5.773 1.00 69.06 200 ALA A O 1
ATOM 1486 N N . ALA A 1 201 ? 11.231 -16.004 -4.683 1.00 71.38 201 ALA A N 1
ATOM 1487 C CA . ALA A 1 201 ? 11.702 -16.374 -3.354 1.00 71.38 201 ALA A CA 1
ATOM 1488 C C . ALA A 1 201 ? 11.110 -17.709 -2.847 1.00 71.38 201 ALA A C 1
ATOM 1490 O O . ALA A 1 201 ? 11.415 -18.134 -1.733 1.00 71.38 201 ALA A O 1
ATOM 1491 N N . GLY A 1 202 ? 10.328 -18.412 -3.676 1.00 67.44 202 GLY A N 1
ATOM 1492 C CA . GLY A 1 202 ? 9.745 -19.720 -3.366 1.00 67.44 202 GLY A CA 1
ATOM 1493 C C . GLY A 1 202 ? 8.364 -19.657 -2.711 1.00 67.44 202 GLY A C 1
ATOM 1494 O O . GLY A 1 202 ? 7.871 -20.678 -2.239 1.00 67.44 202 GLY A O 1
ATOM 1495 N N . TYR A 1 203 ? 7.726 -18.485 -2.680 1.00 71.31 203 TYR A N 1
ATOM 1496 C CA . TYR A 1 203 ? 6.342 -18.360 -2.239 1.00 71.31 203 TYR A CA 1
ATOM 1497 C C . TYR A 1 203 ? 5.385 -18.737 -3.377 1.00 71.31 203 TYR A C 1
ATOM 1499 O O . TYR A 1 203 ? 5.264 -18.017 -4.370 1.00 71.31 203 TYR A O 1
ATOM 1507 N N . MET A 1 204 ? 4.680 -19.855 -3.221 1.00 62.84 204 MET A N 1
ATOM 1508 C CA . MET A 1 204 ? 3.568 -20.231 -4.092 1.00 62.84 204 MET A CA 1
ATOM 1509 C C . MET A 1 204 ? 2.258 -19.841 -3.401 1.00 62.84 204 MET A C 1
ATOM 1511 O O . MET A 1 204 ? 1.981 -20.357 -2.316 1.00 62.84 204 MET A O 1
ATOM 1515 N N . PRO A 1 205 ? 1.454 -18.920 -3.964 1.00 59.12 205 PRO A N 1
ATOM 1516 C CA . PRO A 1 205 ? 0.133 -18.659 -3.419 1.00 59.12 205 PRO A CA 1
ATOM 1517 C C . PRO A 1 205 ? -0.728 -19.912 -3.609 1.00 59.12 205 PRO A C 1
ATOM 1519 O O . PRO A 1 205 ? -0.888 -20.378 -4.734 1.00 59.12 205 PRO A O 1
ATOM 1522 N N . ALA A 1 206 ? -1.305 -20.437 -2.529 1.00 53.12 206 ALA A N 1
ATOM 1523 C CA . ALA A 1 206 ? -2.414 -21.371 -2.657 1.00 53.12 206 ALA A CA 1
ATOM 1524 C C . ALA A 1 206 ? -3.621 -20.581 -3.189 1.00 53.12 206 ALA A C 1
ATOM 1526 O O . ALA A 1 206 ? -4.241 -19.812 -2.453 1.00 53.12 206 ALA A O 1
ATOM 1527 N N . TYR A 1 207 ? -3.921 -20.718 -4.481 1.00 52.38 207 TYR A N 1
ATOM 1528 C CA . TYR A 1 207 ? -5.236 -20.364 -5.023 1.00 52.38 207 TYR A CA 1
ATOM 1529 C C . TYR A 1 207 ? -6.286 -21.312 -4.412 1.00 52.38 207 TYR A C 1
ATOM 1531 O O . TYR A 1 207 ? -5.903 -22.369 -3.906 1.00 52.38 207 TYR A O 1
ATOM 1539 N N . PRO A 1 208 ? -7.592 -20.977 -4.407 1.00 44.88 208 PRO A N 1
ATOM 1540 C CA . PRO A 1 208 ? -8.604 -21.693 -3.614 1.00 44.88 208 PRO A CA 1
ATOM 1541 C C . PRO A 1 208 ? -8.800 -23.201 -3.905 1.00 44.88 208 PRO A C 1
ATOM 1543 O O . PRO A 1 208 ? -9.668 -23.810 -3.289 1.00 44.88 208 PRO A O 1
ATOM 1546 N N . ALA A 1 209 ? -7.991 -23.832 -4.762 1.00 37.84 209 ALA A N 1
ATOM 1547 C CA . ALA A 1 209 ? -7.918 -25.286 -4.906 1.00 37.84 209 ALA A CA 1
ATOM 1548 C C . ALA A 1 209 ? -6.860 -25.976 -4.005 1.00 37.84 209 ALA A C 1
ATOM 1550 O O . ALA A 1 209 ? -7.001 -27.165 -3.738 1.00 37.84 209 ALA A O 1
ATOM 1551 N N . ASP A 1 210 ? -5.851 -25.262 -3.478 1.00 41.38 210 ASP A N 1
ATOM 1552 C CA . ASP A 1 210 ? -4.616 -25.900 -2.963 1.00 41.38 210 ASP A CA 1
ATOM 1553 C C . ASP A 1 210 ? -4.358 -25.710 -1.452 1.00 41.38 210 ASP A C 1
ATOM 1555 O O . ASP A 1 210 ? -3.260 -25.953 -0.946 1.00 41.38 210 ASP A O 1
ATOM 1559 N N . ALA A 1 211 ? -5.351 -25.255 -0.685 1.00 36.91 211 ALA A N 1
ATOM 1560 C CA . ALA A 1 211 ? -5.156 -24.871 0.714 1.00 36.91 211 ALA A CA 1
ATOM 1561 C C . ALA A 1 211 ? -5.201 -26.058 1.701 1.00 36.91 211 ALA A C 1
ATOM 1563 O O . ALA A 1 211 ? -6.105 -26.146 2.528 1.00 36.91 211 ALA A O 1
ATOM 1564 N N . LEU A 1 212 ? -4.185 -26.929 1.686 1.00 33.84 212 LEU A N 1
ATOM 1565 C CA . LEU A 1 212 ? -3.843 -27.786 2.831 1.00 33.84 212 LEU A CA 1
ATOM 1566 C C . LEU A 1 212 ? -2.319 -27.845 3.047 1.00 33.84 212 LEU A C 1
ATOM 1568 O O . LEU A 1 212 ? -1.606 -28.619 2.421 1.00 33.84 212 LEU A O 1
ATOM 1572 N N . GLY A 1 213 ? -1.846 -27.045 4.008 1.00 38.34 213 GLY A N 1
ATOM 1573 C CA . GLY A 1 213 ? -0.645 -27.327 4.801 1.00 38.34 213 GLY A CA 1
ATOM 1574 C C . GLY A 1 213 ? 0.717 -27.148 4.123 1.00 38.34 213 GLY A C 1
ATOM 1575 O O . GLY A 1 213 ? 1.407 -28.128 3.864 1.00 38.34 213 GLY A O 1
ATOM 1576 N N . ALA A 1 214 ? 1.192 -25.906 3.991 1.00 36.44 214 ALA A N 1
ATOM 1577 C CA . ALA A 1 214 ? 2.616 -25.629 3.782 1.00 36.44 214 ALA A CA 1
ATOM 1578 C C . ALA A 1 214 ? 3.201 -24.879 4.990 1.00 36.44 214 ALA A C 1
ATOM 1580 O O . ALA A 1 214 ? 2.714 -23.818 5.381 1.00 36.44 214 ALA A O 1
ATOM 1581 N N . ARG A 1 215 ? 4.252 -25.445 5.600 1.00 32.97 215 ARG A N 1
ATOM 1582 C CA . ARG A 1 215 ? 5.062 -24.769 6.628 1.00 32.97 215 ARG A CA 1
ATOM 1583 C C . ARG A 1 215 ? 5.810 -23.581 5.997 1.00 32.97 215 ARG A C 1
ATOM 1585 O O . ARG A 1 215 ? 6.275 -23.721 4.866 1.00 32.97 215 ARG A O 1
ATOM 1592 N N . PRO A 1 216 ? 5.986 -22.448 6.702 1.00 41.28 216 PRO A N 1
ATOM 1593 C CA . PRO A 1 216 ? 6.695 -21.305 6.144 1.00 41.28 216 PRO A CA 1
ATOM 1594 C C . PRO A 1 216 ? 8.166 -21.650 5.890 1.00 41.28 216 PRO A C 1
ATOM 1596 O O . PRO A 1 216 ? 8.868 -22.130 6.783 1.00 41.28 216 PRO A O 1
ATOM 1599 N N . ALA A 1 217 ? 8.624 -21.408 4.661 1.00 42.72 217 ALA A N 1
ATOM 1600 C CA . ALA A 1 217 ? 10.033 -21.491 4.304 1.00 42.72 217 ALA A CA 1
ATOM 1601 C C . ALA A 1 217 ? 10.832 -20.405 5.049 1.00 42.72 217 ALA A C 1
ATOM 1603 O O . ALA A 1 217 ? 10.319 -19.317 5.311 1.00 42.72 217 ALA A O 1
ATOM 1604 N N . ALA A 1 218 ? 12.084 -20.712 5.399 1.00 44.66 218 ALA A N 1
ATOM 1605 C CA . ALA A 1 218 ? 12.998 -19.772 6.042 1.00 44.66 218 ALA A CA 1
ATOM 1606 C C . ALA A 1 218 ? 13.104 -18.453 5.254 1.00 44.66 218 ALA A C 1
ATOM 1608 O O . ALA A 1 218 ? 13.083 -18.463 4.023 1.00 44.66 218 ALA A O 1
ATOM 1609 N N . GLN A 1 219 ? 13.241 -17.340 5.979 1.00 46.25 219 GLN A N 1
ATOM 1610 C CA . GLN A 1 219 ? 13.344 -15.982 5.443 1.00 46.25 219 GLN A CA 1
ATOM 1611 C C . GLN A 1 219 ? 14.431 -15.901 4.359 1.00 46.25 219 GLN A C 1
ATOM 1613 O O . GLN A 1 219 ? 15.622 -16.041 4.637 1.00 46.25 219 GLN A O 1
ATOM 1618 N N . ARG A 1 220 ? 14.017 -15.696 3.107 1.00 53.34 220 ARG A N 1
ATOM 1619 C CA . ARG A 1 220 ? 14.904 -15.499 1.957 1.00 53.34 220 ARG A CA 1
ATOM 1620 C C . ARG A 1 220 ? 14.573 -14.153 1.338 1.00 53.34 220 ARG A C 1
ATOM 1622 O O . ARG A 1 220 ? 13.664 -14.082 0.522 1.00 53.34 220 ARG A O 1
ATOM 1629 N N . SER A 1 221 ? 15.315 -13.113 1.720 1.00 51.88 221 SER A N 1
ATOM 1630 C CA . SER A 1 221 ? 15.217 -11.815 1.045 1.00 51.88 221 SER A CA 1
ATOM 1631 C C . SER A 1 221 ? 15.415 -12.010 -0.462 1.00 51.88 221 SER A C 1
ATOM 1633 O O . SER A 1 221 ? 16.380 -12.652 -0.895 1.00 51.88 221 SER A O 1
ATOM 1635 N N . ALA A 1 222 ? 14.474 -11.502 -1.259 1.00 57.97 222 ALA A N 1
ATOM 1636 C CA . ALA A 1 222 ? 14.535 -11.567 -2.711 1.00 57.97 222 ALA A CA 1
ATOM 1637 C C . ALA A 1 222 ? 15.600 -10.585 -3.221 1.00 57.97 222 ALA A C 1
ATOM 1639 O O . ALA A 1 222 ? 15.337 -9.404 -3.434 1.00 57.97 222 ALA A O 1
ATOM 1640 N N . ALA A 1 223 ? 16.817 -11.083 -3.406 1.00 60.03 223 ALA A N 1
ATOM 1641 C CA . ALA A 1 223 ? 17.929 -10.313 -3.940 1.00 60.03 223 ALA A CA 1
ATOM 1642 C C . ALA A 1 223 ? 17.893 -10.298 -5.483 1.00 60.03 223 ALA A C 1
ATOM 1644 O O . ALA A 1 223 ? 17.692 -11.348 -6.104 1.00 60.03 223 ALA A O 1
ATOM 1645 N N . VAL A 1 224 ? 18.069 -9.123 -6.103 1.00 65.19 224 VAL A N 1
ATOM 1646 C CA . VAL A 1 224 ? 17.953 -8.918 -7.561 1.00 65.19 224 VAL A CA 1
ATOM 1647 C C . VAL A 1 224 ? 19.338 -8.642 -8.144 1.00 65.19 224 VAL A C 1
ATOM 1649 O O . VAL A 1 224 ? 20.018 -7.731 -7.687 1.00 65.19 224 VAL A O 1
ATOM 1652 N N . SER A 1 225 ? 19.790 -9.408 -9.137 1.00 67.25 225 SER A N 1
ATOM 1653 C CA . SER A 1 225 ? 21.111 -9.194 -9.760 1.00 67.25 225 SER A CA 1
ATOM 1654 C C . SER A 1 225 ? 21.050 -8.223 -10.940 1.00 67.25 225 SER A C 1
ATOM 1656 O O . SER A 1 225 ? 21.973 -7.431 -11.150 1.00 67.25 225 SER A O 1
ATOM 1658 N N . GLN A 1 226 ? 19.940 -8.236 -11.686 1.00 73.38 226 GLN A N 1
ATOM 1659 C CA . GLN A 1 226 ? 19.704 -7.345 -12.819 1.00 73.38 226 GLN A CA 1
ATOM 1660 C C . GLN A 1 226 ? 18.211 -7.034 -12.997 1.00 73.38 226 GLN A C 1
ATOM 1662 O O . GLN A 1 226 ? 17.361 -7.926 -12.963 1.00 73.38 226 GLN A O 1
ATOM 1667 N N . TYR A 1 227 ? 17.895 -5.767 -13.252 1.00 79.62 227 TYR A N 1
ATOM 1668 C CA . TYR A 1 227 ? 16.565 -5.293 -13.620 1.00 79.62 227 TYR A CA 1
ATOM 1669 C C . TYR A 1 227 ? 16.681 -4.432 -14.876 1.00 79.62 227 TYR A C 1
ATOM 1671 O O . TYR A 1 227 ? 17.226 -3.335 -14.822 1.00 79.62 227 TYR A O 1
ATOM 1679 N N . ARG A 1 228 ? 16.209 -4.924 -16.025 1.00 78.00 228 ARG A N 1
ATOM 1680 C CA . ARG A 1 228 ? 16.281 -4.199 -17.303 1.00 78.00 228 ARG A CA 1
ATOM 1681 C C . ARG A 1 228 ? 14.939 -3.565 -17.629 1.00 78.00 228 ARG A C 1
ATOM 1683 O O . ARG A 1 228 ? 13.924 -4.257 -17.705 1.00 78.00 228 ARG A O 1
ATOM 1690 N N . ALA A 1 229 ? 14.954 -2.255 -17.839 1.00 83.62 229 ALA A N 1
ATOM 1691 C CA . ALA A 1 229 ? 13.771 -1.464 -18.129 1.00 83.62 229 ALA A CA 1
ATOM 1692 C C . ALA A 1 229 ? 14.109 -0.253 -19.006 1.00 83.62 229 ALA A C 1
ATOM 1694 O O . ALA A 1 229 ? 15.270 0.158 -19.082 1.00 83.62 229 ALA A O 1
ATOM 1695 N N . PHE A 1 230 ? 13.084 0.300 -19.650 1.00 82.25 230 PHE A N 1
ATOM 1696 C CA . PHE A 1 230 ? 13.161 1.474 -20.512 1.00 82.25 230 PHE A CA 1
ATOM 1697 C C . PHE A 1 230 ? 12.056 2.463 -20.171 1.00 82.25 230 PHE A C 1
ATOM 1699 O O . PHE A 1 230 ? 10.910 2.065 -19.951 1.00 82.25 230 PHE A O 1
ATOM 1706 N N . PHE A 1 231 ? 12.379 3.750 -20.216 1.00 84.12 231 PHE A N 1
ATOM 1707 C CA . PHE A 1 231 ? 11.373 4.792 -20.269 1.00 84.12 231 PHE A CA 1
ATOM 1708 C C . PHE A 1 231 ? 10.710 4.839 -21.646 1.00 84.12 231 PHE A C 1
ATOM 1710 O O . PHE A 1 231 ? 11.371 4.693 -22.685 1.00 84.12 231 PHE A O 1
ATOM 1717 N N . LEU A 1 232 ? 9.398 5.054 -21.628 1.00 80.31 232 LEU A N 1
ATOM 1718 C CA . LEU A 1 232 ? 8.571 5.209 -22.817 1.00 80.31 232 LEU A CA 1
ATOM 1719 C C . LEU A 1 232 ? 8.334 6.691 -23.123 1.00 80.31 232 LEU A C 1
ATOM 1721 O O . LEU A 1 232 ? 8.226 7.504 -22.204 1.00 80.31 232 LEU A O 1
ATOM 1725 N N . ASP A 1 233 ? 8.247 7.027 -24.411 1.00 80.12 233 ASP A N 1
ATOM 1726 C CA . ASP A 1 233 ? 7.699 8.308 -24.865 1.00 80.12 233 ASP A CA 1
ATOM 1727 C C . ASP A 1 233 ? 6.157 8.300 -24.861 1.00 80.12 233 ASP A C 1
ATOM 1729 O O . ASP A 1 233 ? 5.522 7.286 -24.564 1.00 80.12 233 ASP A O 1
ATOM 1733 N N . ASN A 1 234 ? 5.545 9.433 -25.217 1.00 73.00 234 ASN A N 1
ATOM 1734 C CA . ASN A 1 234 ? 4.084 9.599 -25.231 1.00 73.00 234 ASN A CA 1
ATOM 1735 C C . ASN A 1 234 ? 3.361 8.654 -26.211 1.00 73.00 234 ASN A C 1
ATOM 1737 O O . A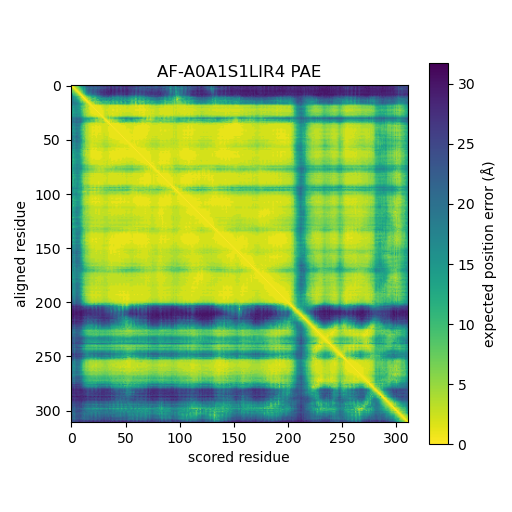SN A 1 234 ? 2.155 8.463 -26.090 1.00 73.00 234 ASN A O 1
ATOM 1741 N N . ASN A 1 235 ? 4.082 8.053 -27.164 1.00 76.75 235 ASN A N 1
ATOM 1742 C CA . ASN A 1 235 ? 3.544 7.071 -28.107 1.00 76.75 235 ASN A CA 1
ATOM 1743 C C . ASN A 1 235 ? 3.774 5.626 -27.627 1.00 76.75 235 ASN A C 1
ATOM 1745 O O . ASN A 1 235 ? 3.529 4.679 -28.375 1.00 76.75 235 ASN A O 1
ATOM 1749 N N . GLY A 1 236 ? 4.282 5.439 -26.405 1.00 71.81 236 GLY A N 1
ATOM 1750 C CA . GLY A 1 236 ? 4.611 4.132 -25.845 1.00 71.81 236 GLY A CA 1
ATOM 1751 C C . GLY A 1 236 ? 5.888 3.513 -26.422 1.00 71.81 236 GLY A C 1
ATOM 1752 O O . GLY A 1 236 ? 6.123 2.320 -26.226 1.00 71.81 236 GLY A O 1
ATOM 1753 N N . ILE A 1 237 ? 6.721 4.282 -27.133 1.00 79.31 237 ILE A N 1
ATOM 1754 C CA . ILE A 1 237 ? 7.954 3.775 -27.747 1.00 79.31 237 ILE A CA 1
ATOM 1755 C C . ILE A 1 237 ? 9.097 3.853 -26.734 1.00 79.31 237 ILE A C 1
ATOM 1757 O O . ILE A 1 237 ? 9.301 4.869 -26.073 1.00 79.31 237 ILE A O 1
ATOM 1761 N N . ARG A 1 238 ? 9.882 2.776 -26.634 1.00 80.44 238 ARG A N 1
ATOM 1762 C CA . ARG A 1 238 ? 11.070 2.691 -25.769 1.00 80.44 238 ARG A CA 1
ATOM 1763 C C . ARG A 1 238 ? 12.162 3.631 -26.275 1.00 80.44 238 ARG A C 1
ATOM 1765 O O . ARG A 1 238 ? 12.569 3.521 -27.432 1.00 80.44 238 ARG A O 1
ATOM 1772 N N . ARG A 1 239 ? 12.657 4.528 -25.417 1.00 78.44 239 ARG A N 1
ATOM 1773 C CA . ARG A 1 239 ? 13.683 5.518 -25.800 1.00 78.44 239 ARG A CA 1
ATOM 1774 C C . ARG A 1 239 ? 14.943 5.472 -24.953 1.00 78.44 239 ARG A C 1
ATOM 1776 O O . ARG A 1 239 ? 16.034 5.529 -25.507 1.00 78.44 239 ARG A O 1
ATOM 1783 N N . GLU A 1 240 ? 14.800 5.364 -23.637 1.00 85.62 240 GLU A N 1
ATOM 1784 C CA . GLU A 1 240 ? 15.909 5.568 -22.700 1.00 85.62 240 GLU A CA 1
ATOM 1785 C C . GLU A 1 240 ? 15.999 4.401 -21.708 1.00 85.62 240 GLU A C 1
ATOM 1787 O O . GLU A 1 240 ? 15.007 4.115 -21.035 1.00 85.62 240 GLU A O 1
ATOM 1792 N N . PRO A 1 241 ? 17.145 3.705 -21.594 1.00 85.38 241 PRO A N 1
ATOM 1793 C CA . PRO A 1 241 ? 17.338 2.676 -20.576 1.00 85.38 241 PRO A CA 1
ATOM 1794 C C . PRO A 1 241 ? 17.247 3.255 -19.157 1.00 85.38 241 PRO A C 1
ATOM 1796 O O . PRO A 1 241 ? 17.852 4.278 -18.862 1.00 85.38 241 PRO A O 1
ATOM 1799 N N . CYS A 1 242 ? 16.551 2.560 -18.258 1.00 85.38 242 CYS A N 1
ATOM 1800 C CA . CYS A 1 242 ? 16.394 2.938 -16.848 1.00 85.38 242 CYS A CA 1
ATOM 1801 C C . CYS A 1 242 ? 16.521 1.746 -15.889 1.00 85.38 242 CYS A C 1
ATOM 1803 O O . CYS A 1 242 ? 15.961 1.728 -14.797 1.00 85.38 242 CYS A O 1
ATOM 1805 N N . G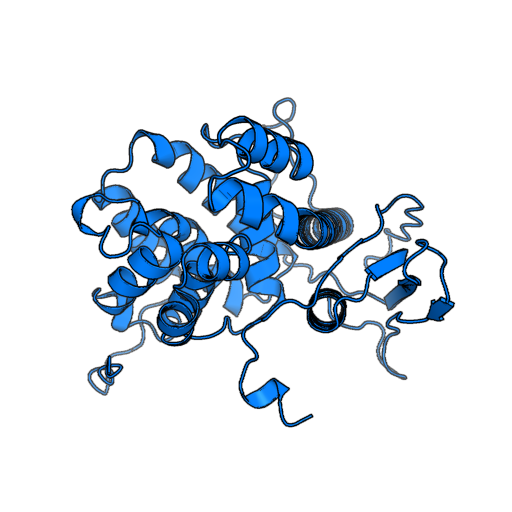LY A 1 243 ? 17.227 0.703 -16.327 1.00 82.12 243 GLY A N 1
ATOM 1806 C CA . GLY A 1 243 ? 17.457 -0.497 -15.533 1.00 82.12 243 GLY A CA 1
ATOM 1807 C C . GLY A 1 243 ? 18.425 -0.299 -14.361 1.00 82.12 243 GLY A C 1
ATOM 1808 O O . GLY A 1 243 ? 19.214 0.640 -14.331 1.00 82.12 243 GLY A O 1
ATOM 1809 N N . LEU A 1 244 ? 18.401 -1.248 -13.426 1.00 82.88 244 LEU A N 1
ATOM 1810 C CA . LEU A 1 244 ? 19.321 -1.350 -12.297 1.00 82.88 244 LEU A CA 1
ATOM 1811 C C . LEU A 1 244 ? 20.216 -2.581 -12.463 1.00 82.88 244 LEU A C 1
ATOM 1813 O O . LEU A 1 244 ? 19.786 -3.640 -12.929 1.00 82.88 244 LEU A O 1
ATOM 1817 N N . THR A 1 245 ? 21.479 -2.441 -12.074 1.00 77.19 245 THR A N 1
ATOM 1818 C CA . THR A 1 245 ? 22.456 -3.535 -12.013 1.00 77.19 245 THR A CA 1
ATOM 1819 C C . THR A 1 245 ? 23.163 -3.463 -10.669 1.00 77.19 245 THR A C 1
ATOM 1821 O O . THR A 1 245 ? 23.387 -2.367 -10.156 1.00 77.19 245 THR A O 1
ATOM 1824 N N . ALA A 1 246 ? 23.500 -4.619 -10.095 1.00 71.12 246 ALA A N 1
ATOM 1825 C CA . ALA A 1 246 ? 24.218 -4.664 -8.828 1.00 71.12 246 ALA A CA 1
ATOM 1826 C C . ALA A 1 246 ? 25.540 -3.862 -8.912 1.00 71.12 246 ALA A C 1
ATOM 1828 O O . ALA A 1 246 ? 26.231 -3.931 -9.936 1.00 71.12 246 ALA A O 1
ATOM 1829 N N . PRO A 1 247 ? 25.914 -3.105 -7.861 1.00 72.06 247 PRO A N 1
ATOM 1830 C CA . PRO A 1 247 ? 27.204 -2.420 -7.801 1.00 72.06 247 PRO A CA 1
ATOM 1831 C C . PRO A 1 247 ? 28.384 -3.380 -8.010 1.00 72.06 247 PRO A C 1
ATOM 1833 O O . PRO A 1 247 ? 28.298 -4.564 -7.681 1.00 72.06 247 PRO A O 1
ATOM 1836 N N . ARG A 1 248 ? 29.527 -2.883 -8.510 1.00 65.12 248 ARG A N 1
ATOM 1837 C CA . ARG A 1 248 ? 30.735 -3.718 -8.665 1.00 65.12 248 ARG A CA 1
ATOM 1838 C C . ARG A 1 248 ? 31.128 -4.337 -7.320 1.00 65.12 248 ARG A C 1
ATOM 1840 O O . ARG A 1 248 ? 31.321 -3.619 -6.346 1.00 65.12 248 ARG A O 1
ATOM 1847 N N . GLY A 1 249 ? 31.275 -5.661 -7.291 1.00 58.53 249 GLY A N 1
ATOM 1848 C CA . GLY A 1 249 ? 31.603 -6.423 -6.081 1.00 58.53 249 GLY A CA 1
ATOM 1849 C C . GLY A 1 249 ? 30.389 -6.884 -5.267 1.00 58.53 249 GLY A C 1
ATOM 1850 O O . GLY A 1 249 ? 30.547 -7.743 -4.404 1.00 58.53 249 GLY A O 1
ATOM 1851 N N . ALA A 1 250 ? 29.184 -6.389 -5.564 1.00 62.91 250 ALA A N 1
ATOM 1852 C CA . ALA A 1 250 ? 27.939 -6.923 -5.027 1.00 62.91 250 ALA A CA 1
ATOM 1853 C C . ALA A 1 250 ? 27.343 -7.959 -5.989 1.00 62.91 250 ALA A C 1
ATOM 1855 O O . ALA A 1 250 ? 27.417 -7.820 -7.209 1.00 62.91 250 ALA A O 1
ATOM 1856 N N . THR A 1 251 ? 26.716 -8.995 -5.439 1.00 59.66 251 THR A N 1
ATOM 1857 C CA . THR A 1 251 ? 25.991 -9.998 -6.231 1.00 59.66 251 THR A CA 1
ATOM 1858 C C . THR A 1 251 ? 24.561 -9.554 -6.568 1.00 59.66 251 THR A C 1
ATOM 1860 O O . THR A 1 251 ? 24.010 -10.039 -7.554 1.00 59.66 251 THR A O 1
ATOM 1863 N N . SER A 1 252 ? 23.995 -8.598 -5.810 1.00 65.56 252 SER A N 1
ATOM 1864 C CA . SER A 1 252 ? 22.621 -8.055 -5.919 1.00 65.56 252 SER A CA 1
ATOM 1865 C C . SER A 1 252 ? 22.502 -6.577 -5.549 1.00 65.56 252 SER A C 1
ATOM 1867 O O . SER A 1 252 ? 23.308 -6.069 -4.773 1.00 65.56 252 SER A O 1
ATOM 1869 N N . PHE A 1 253 ? 21.405 -5.955 -5.987 1.00 70.75 253 PHE A N 1
ATOM 1870 C CA . PHE A 1 253 ? 20.750 -4.803 -5.353 1.00 70.75 253 PHE A CA 1
ATOM 1871 C C . PHE A 1 253 ? 19.412 -5.224 -4.693 1.00 70.75 253 PHE A C 1
ATOM 1873 O O . PHE A 1 253 ? 18.986 -6.381 -4.811 1.00 70.75 253 PHE A O 1
ATOM 1880 N N . GLN A 1 254 ? 18.771 -4.318 -3.948 1.00 79.62 254 GLN A N 1
ATOM 1881 C CA . GLN A 1 254 ? 17.588 -4.623 -3.136 1.00 79.62 254 GLN A CA 1
ATOM 1882 C C . GLN A 1 254 ? 16.290 -4.474 -3.941 1.00 79.62 254 GLN A C 1
ATOM 1884 O O . GLN A 1 254 ? 16.173 -3.626 -4.823 1.00 79.62 254 GLN A O 1
ATOM 1889 N N . LEU A 1 255 ? 15.263 -5.263 -3.604 1.00 81.75 255 LEU A N 1
ATOM 1890 C CA . LEU A 1 255 ? 13.932 -5.133 -4.216 1.00 81.75 255 LEU A CA 1
ATOM 1891 C C . LEU A 1 255 ? 13.352 -3.717 -4.048 1.00 81.75 255 LEU A C 1
ATOM 1893 O O . LEU A 1 255 ? 12.666 -3.217 -4.940 1.00 81.75 255 LEU A O 1
ATOM 1897 N N . GLU A 1 256 ? 13.665 -3.064 -2.930 1.00 85.12 256 GLU A N 1
ATOM 1898 C CA . GLU A 1 256 ? 13.279 -1.681 -2.668 1.00 85.12 256 GLU A CA 1
ATOM 1899 C C . GLU A 1 256 ? 13.794 -0.707 -3.739 1.00 85.12 256 GLU A C 1
ATOM 1901 O O . GLU A 1 256 ? 13.054 0.193 -4.131 1.00 85.12 256 GLU A O 1
ATOM 1906 N N . ASP A 1 257 ? 14.988 -0.925 -4.297 1.00 84.56 257 ASP A N 1
ATOM 1907 C CA . ASP A 1 257 ? 15.544 -0.054 -5.339 1.00 84.56 257 ASP A CA 1
ATOM 1908 C C . ASP A 1 257 ? 14.676 -0.079 -6.610 1.00 84.56 257 ASP A C 1
ATOM 1910 O O . ASP A 1 257 ? 14.461 0.952 -7.250 1.00 84.56 257 ASP A O 1
ATOM 1914 N N . VAL A 1 258 ? 14.095 -1.239 -6.952 1.00 84.69 258 VAL A N 1
ATOM 1915 C CA . VAL A 1 258 ? 13.158 -1.362 -8.085 1.00 84.69 258 VAL A CA 1
ATOM 1916 C C . VAL A 1 258 ? 11.858 -0.618 -7.805 1.00 84.69 258 VAL A C 1
ATOM 1918 O O . VAL A 1 258 ? 11.337 0.068 -8.684 1.00 84.69 258 VAL A O 1
ATOM 1921 N N . VAL A 1 259 ? 11.324 -0.750 -6.587 1.00 86.31 259 VAL A N 1
ATOM 1922 C CA . VAL A 1 259 ? 10.096 -0.047 -6.191 1.00 86.31 259 VAL A CA 1
ATOM 1923 C C . VAL A 1 259 ? 10.323 1.466 -6.249 1.00 86.31 259 VAL A C 1
ATOM 1925 O O . VAL A 1 259 ? 9.500 2.184 -6.817 1.00 86.31 259 VAL A O 1
ATOM 1928 N N . ARG A 1 260 ? 11.466 1.948 -5.745 1.00 87.31 260 ARG A N 1
ATOM 1929 C CA . ARG A 1 260 ? 11.862 3.362 -5.810 1.00 87.31 260 ARG A CA 1
ATOM 1930 C C . ARG A 1 260 ? 12.028 3.849 -7.247 1.00 87.31 260 ARG A C 1
ATOM 1932 O O . ARG A 1 260 ? 11.544 4.929 -7.565 1.00 87.31 260 ARG A O 1
ATOM 1939 N N . LEU A 1 261 ? 12.625 3.054 -8.138 1.00 87.12 261 LEU A N 1
ATOM 1940 C CA . LEU A 1 261 ? 12.713 3.387 -9.565 1.00 87.12 261 LEU A CA 1
ATOM 1941 C C . LEU A 1 261 ? 11.319 3.629 -10.174 1.00 87.12 261 LEU A C 1
ATOM 1943 O O . LEU A 1 261 ? 11.118 4.622 -10.873 1.00 87.12 261 LEU A O 1
ATOM 1947 N N . HIS A 1 262 ? 10.350 2.750 -9.894 1.00 85.81 262 HIS A N 1
ATOM 1948 C CA . HIS A 1 262 ? 8.974 2.894 -10.397 1.00 85.81 262 HIS A CA 1
ATOM 1949 C C . HIS A 1 262 ? 8.301 4.146 -9.849 1.00 85.81 262 HIS A C 1
ATOM 1951 O O . HIS A 1 262 ? 7.680 4.884 -10.610 1.00 85.81 262 HIS A O 1
ATOM 1957 N N . LEU A 1 263 ? 8.453 4.405 -8.549 1.00 85.19 263 LEU A N 1
ATOM 1958 C CA . LEU A 1 263 ? 7.919 5.604 -7.906 1.00 85.19 263 LEU A CA 1
ATOM 1959 C C . LEU A 1 263 ? 8.546 6.878 -8.480 1.00 85.19 263 LEU A C 1
ATOM 1961 O O . LEU A 1 263 ? 7.828 7.820 -8.793 1.00 85.19 263 LEU A O 1
ATOM 1965 N N . ASN A 1 264 ? 9.860 6.910 -8.691 1.00 85.75 264 ASN A N 1
ATOM 1966 C CA . ASN A 1 264 ? 10.545 8.073 -9.254 1.00 85.75 264 ASN A CA 1
ATOM 1967 C C . ASN A 1 264 ? 10.133 8.351 -10.701 1.00 85.75 264 ASN A C 1
ATOM 1969 O O . ASN A 1 264 ? 9.941 9.509 -11.069 1.00 85.75 264 ASN A O 1
ATOM 1973 N N . ALA A 1 265 ? 9.926 7.308 -11.505 1.00 83.50 265 ALA A N 1
ATOM 1974 C CA . ALA A 1 265 ? 9.352 7.456 -12.837 1.00 83.50 265 ALA A CA 1
ATOM 1975 C C . ALA A 1 265 ? 7.943 8.053 -12.772 1.00 83.50 265 ALA A C 1
ATOM 1977 O O . ALA A 1 265 ? 7.658 9.049 -13.434 1.00 83.50 265 ALA A O 1
ATOM 1978 N N . ALA A 1 266 ? 7.106 7.506 -11.890 1.00 81.69 266 ALA A N 1
ATOM 1979 C CA . ALA A 1 266 ? 5.765 7.998 -11.617 1.00 81.69 266 ALA A CA 1
ATOM 1980 C C . ALA A 1 266 ? 5.733 9.480 -11.219 1.00 81.69 266 ALA A C 1
ATOM 1982 O O . ALA A 1 266 ? 4.926 10.252 -11.736 1.00 81.69 266 ALA A O 1
ATOM 1983 N N . ARG A 1 267 ? 6.655 9.915 -10.357 1.00 81.19 267 ARG A N 1
ATOM 1984 C CA . ARG A 1 267 ? 6.801 11.324 -9.958 1.00 81.19 267 ARG A CA 1
ATOM 1985 C C . ARG A 1 267 ? 7.146 12.253 -11.111 1.00 81.19 267 ARG A C 1
ATOM 1987 O O . ARG A 1 267 ? 6.835 13.431 -11.047 1.00 81.19 267 ARG A O 1
ATOM 1994 N N . GLN A 1 268 ? 7.797 11.740 -12.146 1.00 80.94 268 GLN A N 1
ATOM 1995 C CA . GLN A 1 268 ? 8.176 12.508 -13.329 1.00 80.94 268 GLN A CA 1
ATOM 1996 C C . GLN A 1 268 ? 7.133 12.397 -14.454 1.00 80.94 268 GLN A C 1
ATOM 1998 O O . GLN A 1 268 ? 7.369 12.907 -15.544 1.00 80.94 268 GLN A O 1
ATOM 2003 N N . GLY A 1 269 ? 6.006 11.706 -14.227 1.00 76.88 269 GLY A N 1
ATOM 2004 C CA . GLY A 1 269 ? 5.028 11.398 -15.278 1.00 76.88 269 GLY A CA 1
ATOM 2005 C C . GLY A 1 269 ? 5.597 10.468 -16.351 1.00 76.88 269 GLY A C 1
ATOM 2006 O O . GLY A 1 269 ? 5.157 10.483 -17.495 1.00 76.88 269 GLY A O 1
ATOM 2007 N N . ARG A 1 270 ? 6.629 9.688 -16.006 1.00 80.38 270 ARG A N 1
ATOM 2008 C CA . ARG A 1 270 ? 7.328 8.805 -16.934 1.00 80.38 270 ARG A CA 1
ATOM 2009 C C . ARG A 1 270 ? 6.799 7.391 -16.834 1.00 80.38 270 ARG A C 1
ATOM 2011 O O . ARG A 1 270 ? 6.585 6.841 -15.755 1.00 80.38 270 ARG A O 1
ATOM 2018 N N . SER A 1 271 ? 6.683 6.791 -18.004 1.00 79.25 271 SER A N 1
ATOM 2019 C CA . SER A 1 271 ? 6.212 5.430 -18.187 1.00 79.25 271 SER A CA 1
ATOM 2020 C C . SER A 1 271 ? 7.391 4.463 -18.296 1.00 79.25 271 SER A C 1
ATOM 2022 O O . SER A 1 271 ? 8.399 4.806 -18.913 1.00 79.25 271 SER A O 1
ATOM 2024 N N . ILE A 1 272 ? 7.291 3.268 -17.705 1.00 77.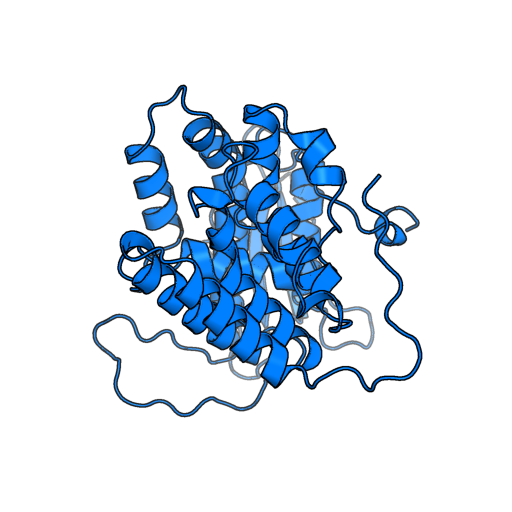94 272 ILE A N 1
ATOM 2025 C CA . ILE A 1 272 ? 8.344 2.236 -17.736 1.00 77.94 272 ILE A CA 1
ATOM 2026 C C . ILE A 1 272 ? 7.835 0.972 -18.437 1.00 77.94 272 ILE A C 1
ATOM 2028 O O . ILE A 1 272 ? 6.832 0.388 -18.029 1.00 77.94 272 ILE A O 1
ATOM 2032 N N . ALA A 1 273 ? 8.594 0.476 -19.416 1.00 78.88 273 ALA A N 1
ATOM 2033 C CA . ALA A 1 273 ? 8.500 -0.901 -19.899 1.00 78.88 273 ALA A CA 1
ATOM 2034 C C . ALA A 1 273 ? 9.624 -1.755 -19.306 1.00 78.88 273 ALA A C 1
ATOM 2036 O O . ALA A 1 273 ? 10.785 -1.347 -19.290 1.00 78.88 273 ALA A O 1
ATOM 2037 N N . VAL A 1 274 ? 9.279 -2.949 -18.824 1.00 76.31 274 VAL A N 1
ATOM 2038 C CA . VAL A 1 274 ? 10.240 -3.897 -18.244 1.00 76.31 274 VAL A CA 1
ATOM 2039 C C . VAL A 1 274 ? 10.561 -4.980 -19.261 1.00 76.31 274 VAL A C 1
ATOM 2041 O O . VAL A 1 274 ? 9.649 -5.633 -19.759 1.00 76.31 274 VAL A O 1
ATOM 2044 N N . ASP A 1 275 ? 11.850 -5.200 -19.507 1.00 67.94 275 ASP A N 1
ATOM 2045 C CA . ASP A 1 275 ? 12.326 -6.219 -20.446 1.00 67.94 275 ASP A CA 1
ATOM 2046 C C . ASP A 1 275 ? 12.715 -7.515 -19.737 1.00 67.94 275 ASP A C 1
ATOM 2048 O O . ASP A 1 275 ? 12.471 -8.600 -20.257 1.00 67.94 275 ASP A O 1
ATOM 2052 N N . GLN A 1 276 ? 13.315 -7.424 -18.544 1.00 66.88 276 GLN A N 1
ATOM 2053 C CA . GLN A 1 276 ? 13.741 -8.603 -17.786 1.00 66.88 276 GLN A CA 1
ATOM 2054 C C . GLN A 1 276 ? 13.947 -8.305 -16.295 1.00 66.88 276 GLN A C 1
ATOM 2056 O O . GLN A 1 276 ? 14.356 -7.202 -15.921 1.00 66.88 276 GLN A O 1
ATOM 2061 N N . ARG A 1 277 ? 13.736 -9.321 -15.442 1.00 68.69 277 ARG A N 1
ATOM 2062 C CA . ARG A 1 277 ? 14.041 -9.311 -13.999 1.00 68.69 277 ARG A CA 1
ATOM 2063 C C . ARG A 1 277 ? 14.799 -10.589 -13.599 1.00 68.69 277 ARG A C 1
ATOM 2065 O O . ARG A 1 277 ? 14.287 -11.680 -13.835 1.00 68.69 277 ARG A O 1
ATOM 2072 N N . ALA A 1 278 ? 15.971 -10.473 -12.972 1.00 64.38 278 ALA A N 1
ATOM 2073 C CA . ALA A 1 278 ? 16.763 -11.616 -12.496 1.00 64.38 278 ALA A CA 1
ATOM 2074 C C . ALA A 1 278 ? 16.891 -11.626 -10.959 1.00 64.38 278 ALA A C 1
ATOM 2076 O O . ALA A 1 278 ? 17.419 -10.675 -10.382 1.00 64.38 278 ALA A O 1
ATOM 2077 N N . PHE A 1 279 ? 16.439 -12.706 -10.306 1.00 65.38 279 PHE A N 1
ATOM 2078 C CA . PHE A 1 279 ? 16.511 -12.915 -8.850 1.00 65.38 279 PHE A CA 1
ATOM 2079 C C . PHE A 1 279 ? 17.542 -14.011 -8.500 1.00 65.38 279 PHE A C 1
ATOM 2081 O O . PHE A 1 279 ? 17.719 -14.960 -9.254 1.00 65.38 279 PHE A O 1
ATOM 2088 N N . ILE A 1 280 ? 18.244 -13.882 -7.366 1.00 54.59 280 ILE A N 1
ATOM 2089 C CA . ILE A 1 280 ? 19.493 -14.625 -7.059 1.00 54.59 280 ILE A CA 1
ATOM 2090 C C . ILE A 1 280 ? 19.305 -16.043 -6.512 1.00 54.59 280 ILE A C 1
ATOM 2092 O O . ILE A 1 280 ? 20.279 -16.787 -6.391 1.00 54.59 280 ILE A O 1
ATOM 2096 N N . THR A 1 281 ? 18.091 -16.487 -6.189 1.00 50.62 281 THR A N 1
ATOM 2097 C CA . THR A 1 281 ? 17.927 -17.893 -5.796 1.00 50.62 281 THR A CA 1
ATOM 2098 C C . THR A 1 281 ? 18.426 -18.773 -6.952 1.00 50.62 281 THR A C 1
ATOM 2100 O O . THR A 1 281 ? 17.964 -18.618 -8.077 1.00 50.62 281 THR A O 1
ATOM 2103 N N . HIS A 1 282 ? 19.414 -19.647 -6.691 1.00 40.53 282 HIS A N 1
ATOM 2104 C CA . HIS A 1 282 ? 20.192 -20.427 -7.683 1.00 40.53 282 HIS A CA 1
ATOM 2105 C C . HIS A 1 282 ? 19.346 -21.233 -8.707 1.00 40.53 282 HIS A C 1
ATOM 2107 O O . HIS A 1 282 ? 19.899 -21.830 -9.624 1.00 40.53 282 HIS A O 1
ATOM 2113 N N . SER A 1 283 ? 18.017 -21.254 -8.560 1.00 44.00 283 SER A N 1
ATOM 2114 C CA . SER A 1 283 ? 17.025 -21.909 -9.413 1.00 44.00 283 SER A CA 1
ATOM 2115 C C . SER A 1 283 ? 16.129 -20.963 -10.240 1.00 44.00 283 SER A C 1
ATOM 2117 O O . SER A 1 283 ? 15.310 -21.467 -11.002 1.00 44.00 283 SER A O 1
ATOM 2119 N N . HIS A 1 284 ? 16.216 -19.630 -10.115 1.00 45.69 284 HIS A N 1
ATOM 2120 C CA . HIS A 1 284 ? 15.237 -18.698 -10.711 1.00 45.69 284 HIS A CA 1
ATOM 2121 C C . HIS A 1 284 ? 15.855 -17.656 -11.656 1.00 45.69 284 HIS A C 1
ATOM 2123 O O . HIS A 1 284 ? 15.796 -16.448 -11.427 1.00 45.69 284 HIS A O 1
ATOM 2129 N N . VAL A 1 285 ? 16.371 -18.123 -12.795 1.00 40.22 285 VAL A N 1
ATOM 2130 C CA . VAL A 1 285 ? 16.488 -17.269 -13.985 1.00 40.22 285 VAL A CA 1
ATOM 2131 C C . VAL A 1 285 ? 15.097 -17.150 -14.597 1.00 40.22 285 VAL A C 1
ATOM 2133 O O . VAL A 1 285 ? 14.592 -18.078 -15.220 1.00 40.22 285 VAL A O 1
ATOM 2136 N N . THR A 1 286 ? 14.448 -16.015 -14.384 1.00 45.19 286 THR A N 1
ATOM 2137 C CA . THR A 1 286 ? 13.120 -15.735 -14.924 1.00 45.19 286 THR A CA 1
ATOM 2138 C C . THR A 1 286 ? 13.217 -14.738 -16.075 1.00 45.19 286 THR A C 1
ATOM 2140 O O . THR A 1 286 ? 13.139 -13.530 -15.870 1.00 45.19 286 THR A O 1
ATOM 2143 N N . GLU A 1 287 ? 13.353 -15.224 -17.311 1.00 40.78 287 GLU A N 1
ATOM 2144 C CA . GLU A 1 287 ? 12.916 -14.445 -18.474 1.00 40.78 287 GLU A CA 1
ATOM 2145 C C . GLU A 1 287 ? 11.387 -14.367 -18.430 1.00 40.78 287 GLU A C 1
ATOM 2147 O O . GLU A 1 287 ? 10.696 -15.348 -18.684 1.00 40.78 287 GLU A O 1
ATOM 2152 N N . TRP A 1 288 ? 10.840 -13.229 -18.004 1.00 44.31 288 TRP A N 1
ATOM 2153 C CA . TRP A 1 288 ? 9.400 -12.970 -18.070 1.00 44.31 288 TRP A CA 1
ATOM 2154 C C . TRP A 1 288 ? 9.190 -11.885 -19.112 1.00 44.31 288 TRP A C 1
ATOM 2156 O O . TRP A 1 288 ? 9.455 -10.715 -18.857 1.00 44.31 288 TRP A O 1
ATOM 2166 N N . SER A 1 289 ? 8.726 -12.291 -20.289 1.00 34.06 289 SER A N 1
ATOM 2167 C CA . SER A 1 289 ? 8.524 -11.434 -21.459 1.00 34.06 289 SER A CA 1
ATOM 2168 C C . SER A 1 289 ? 7.175 -10.703 -21.480 1.00 34.06 289 SER A C 1
ATOM 2170 O O . SER A 1 289 ? 6.819 -10.114 -22.496 1.00 34.06 289 SER A O 1
ATOM 2172 N N . GLN A 1 290 ? 6.406 -10.701 -20.385 1.00 39.97 290 GLN A N 1
ATOM 2173 C CA . GLN A 1 290 ? 5.089 -10.053 -20.346 1.00 39.97 290 GLN A CA 1
ATOM 2174 C C . GLN A 1 290 ? 4.830 -9.351 -19.012 1.00 39.97 290 GLN A C 1
ATOM 2176 O O . GLN A 1 290 ? 4.141 -9.856 -18.128 1.00 39.97 290 GLN A O 1
ATOM 2181 N N . ILE A 1 291 ? 5.378 -8.146 -18.868 1.00 40.41 291 ILE A N 1
ATOM 2182 C CA . ILE A 1 291 ? 4.895 -7.168 -17.892 1.00 40.41 291 ILE A CA 1
ATOM 2183 C C . ILE A 1 291 ? 4.261 -6.036 -18.689 1.00 40.41 291 ILE A C 1
ATOM 2185 O O . ILE A 1 291 ? 4.899 -5.470 -19.573 1.00 40.41 291 ILE A O 1
ATOM 2189 N N . ALA A 1 292 ? 3.001 -5.724 -18.384 1.00 42.69 292 ALA A N 1
ATOM 2190 C CA . ALA A 1 292 ? 2.336 -4.576 -18.981 1.00 42.69 292 ALA A CA 1
ATOM 2191 C C . ALA A 1 292 ? 3.108 -3.294 -18.639 1.00 42.69 292 ALA A C 1
ATOM 2193 O O . ALA A 1 292 ? 3.543 -3.116 -17.498 1.00 42.69 292 ALA A O 1
ATOM 2194 N N . SER A 1 293 ? 3.267 -2.423 -19.632 1.00 46.66 293 SER A N 1
ATOM 2195 C CA . SER A 1 293 ? 3.886 -1.111 -19.478 1.00 46.66 293 SER A CA 1
ATOM 2196 C C . SER A 1 293 ? 3.221 -0.328 -18.345 1.00 46.66 293 SER A C 1
ATOM 2198 O O . SER A 1 293 ? 1.994 -0.241 -18.277 1.00 46.66 293 SER A O 1
ATOM 2200 N N . LEU A 1 294 ? 4.030 0.256 -17.460 1.00 53.22 294 LEU A N 1
ATOM 2201 C CA . LEU A 1 294 ? 3.576 1.320 -16.574 1.00 53.22 294 LEU A CA 1
ATOM 2202 C C . LEU A 1 294 ? 3.354 2.541 -17.463 1.00 53.22 294 LEU A C 1
ATOM 2204 O O . LEU A 1 294 ? 4.331 3.203 -17.782 1.00 53.22 294 LEU A O 1
ATOM 2208 N N . ASN A 1 295 ? 2.120 2.790 -17.901 1.00 53.06 295 ASN A N 1
ATOM 2209 C CA . ASN A 1 295 ? 1.760 3.964 -18.694 1.00 53.06 295 ASN A CA 1
ATOM 2210 C C . ASN A 1 295 ? 1.086 4.995 -17.787 1.00 53.06 295 ASN A C 1
ATOM 2212 O O . ASN A 1 295 ? -0.062 4.809 -17.393 1.00 53.06 295 ASN A O 1
ATOM 2216 N N . LEU A 1 296 ? 1.810 6.052 -17.430 1.00 51.97 296 LEU A N 1
ATOM 2217 C CA . LEU A 1 296 ? 1.308 7.164 -16.628 1.00 51.97 296 LEU A CA 1
ATOM 2218 C C . LEU A 1 296 ? 1.192 8.403 -17.510 1.00 51.97 296 LEU A C 1
ATOM 2220 O O . LEU A 1 296 ? 2.107 8.700 -18.275 1.00 51.97 296 LEU A O 1
ATOM 2224 N N . THR A 1 297 ? 0.067 9.107 -17.406 1.00 48.16 297 THR A N 1
ATOM 2225 C CA . THR A 1 297 ? -0.202 10.325 -18.181 1.00 48.16 297 THR A CA 1
ATOM 2226 C C . THR A 1 297 ? 0.264 11.594 -17.473 1.00 48.16 297 THR A C 1
ATOM 2228 O O . THR A 1 297 ? 0.470 12.595 -18.147 1.00 48.16 297 THR A O 1
ATOM 2231 N N . ASP A 1 298 ? 0.469 11.551 -16.147 1.00 50.38 298 ASP A N 1
ATOM 2232 C CA . ASP A 1 298 ? 0.794 12.719 -15.321 1.00 50.38 298 ASP A CA 1
ATOM 2233 C C . ASP A 1 298 ? 1.749 12.390 -14.149 1.00 50.38 298 ASP A C 1
ATOM 2235 O O . ASP A 1 298 ? 1.730 11.268 -13.629 1.00 50.38 298 ASP A O 1
ATOM 2239 N N . PRO A 1 299 ? 2.550 13.370 -13.676 1.00 59.19 299 PRO A N 1
ATOM 2240 C CA . PRO A 1 299 ? 3.333 13.294 -12.440 1.00 59.19 299 PRO A CA 1
ATOM 2241 C C . PRO A 1 299 ? 2.531 12.994 -11.161 1.00 59.19 299 PRO A C 1
ATOM 2243 O O . PRO A 1 299 ? 1.476 13.577 -10.882 1.00 59.19 299 PRO A O 1
ATOM 2246 N N . ILE A 1 300 ? 3.095 12.150 -10.297 1.00 58.97 300 ILE A N 1
ATOM 2247 C CA . ILE A 1 300 ? 2.505 11.781 -9.001 1.00 58.97 300 ILE A CA 1
ATOM 2248 C C . ILE A 1 300 ? 3.241 12.488 -7.854 1.00 58.97 300 ILE A C 1
ATOM 2250 O O . ILE A 1 300 ? 4.465 12.435 -7.775 1.00 58.97 300 ILE A O 1
ATOM 2254 N N . ASP A 1 301 ? 2.507 13.131 -6.935 1.00 59.06 301 ASP A N 1
ATOM 2255 C CA . ASP A 1 301 ? 3.081 13.513 -5.633 1.00 59.06 301 ASP A CA 1
ATOM 2256 C C . ASP A 1 301 ? 3.270 12.215 -4.879 1.00 59.06 301 ASP A C 1
ATOM 2258 O O . ASP A 1 301 ? 2.298 11.570 -4.509 1.00 59.06 301 ASP A O 1
ATOM 2262 N N . TRP A 1 302 ? 4.502 11.811 -4.644 1.00 59.78 302 TRP A N 1
ATOM 2263 C CA . TRP A 1 302 ? 4.759 10.776 -3.662 1.00 59.78 302 TRP A CA 1
ATOM 2264 C C . TRP A 1 302 ? 5.377 11.433 -2.428 1.00 59.78 302 TRP A C 1
ATOM 2266 O O . TRP A 1 302 ? 6.280 12.263 -2.596 1.00 59.78 302 TRP A O 1
ATOM 2276 N N . PRO A 1 303 ? 4.936 11.104 -1.200 1.00 57.56 303 PRO A N 1
ATOM 2277 C CA . PRO A 1 303 ? 5.604 11.583 0.004 1.00 57.56 303 PRO A CA 1
ATOM 2278 C C . PRO A 1 303 ? 7.069 11.129 -0.033 1.00 57.56 303 PRO A C 1
ATOM 2280 O O . PRO A 1 303 ? 7.342 9.933 -0.031 1.00 57.56 303 PRO A O 1
ATOM 2283 N N . THR A 1 304 ? 8.015 12.064 -0.143 1.00 55.12 304 THR A N 1
ATOM 2284 C CA . THR A 1 304 ? 9.442 11.756 0.038 1.00 55.12 304 THR A CA 1
ATOM 2285 C C . THR A 1 304 ? 9.754 11.700 1.514 1.00 55.12 304 THR A C 1
ATOM 2287 O O . THR A 1 304 ? 9.339 12.591 2.265 1.00 55.12 304 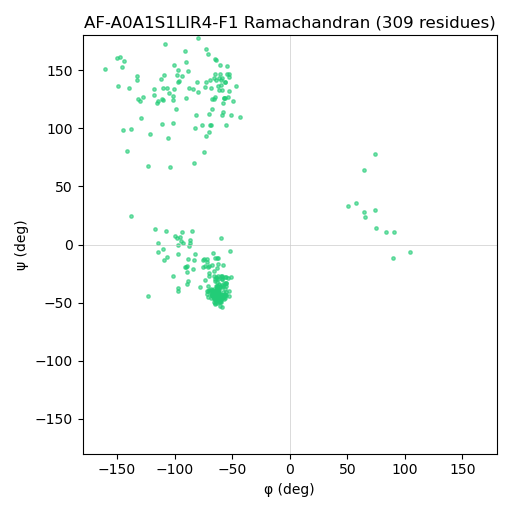THR A O 1
ATOM 2290 N N . HIS A 1 305 ? 10.581 10.741 1.912 1.00 54.12 305 HIS A N 1
ATOM 2291 C CA . HIS A 1 305 ? 11.286 10.896 3.175 1.00 54.12 305 HIS A CA 1
ATOM 2292 C C . HIS A 1 305 ? 12.224 12.119 3.062 1.00 54.12 305 HIS A C 1
ATOM 2294 O O . HIS A 1 305 ? 12.822 12.314 2.004 1.00 54.12 305 HIS A O 1
ATOM 2300 N N . PRO A 1 306 ? 12.391 12.959 4.101 1.00 45.00 306 PRO A N 1
ATOM 2301 C CA . PRO A 1 306 ? 13.287 14.122 4.037 1.00 45.00 306 PRO A CA 1
ATOM 2302 C C . PRO A 1 306 ? 14.722 13.777 3.607 1.00 45.00 306 PRO A C 1
ATOM 2304 O O . PRO A 1 306 ? 15.389 14.581 2.964 1.00 45.00 306 PRO A O 1
ATOM 2307 N N . GLU A 1 307 ? 15.172 12.558 3.910 1.00 49.16 307 GLU A N 1
ATOM 2308 C CA . GLU A 1 307 ? 16.483 12.027 3.522 1.00 49.16 307 GLU A CA 1
ATOM 2309 C C . GLU A 1 307 ? 16.605 11.728 2.015 1.00 49.16 307 GLU A C 1
ATOM 2311 O O . GLU A 1 307 ? 17.713 11.675 1.493 1.00 49.16 307 GLU A O 1
ATOM 2316 N N . GLU A 1 308 ? 15.491 11.587 1.289 1.00 48.94 308 GLU A N 1
ATOM 2317 C CA . GLU A 1 308 ? 15.470 11.338 -0.162 1.00 48.94 308 GLU A CA 1
ATOM 2318 C C . GLU A 1 308 ? 15.608 12.623 -0.996 1.00 48.94 308 GLU A C 1
ATOM 2320 O O . GLU A 1 308 ? 15.852 12.551 -2.196 1.00 48.94 308 GLU A O 1
ATOM 2325 N N . VAL A 1 309 ? 15.457 13.803 -0.380 1.00 43.56 309 VAL A N 1
ATOM 2326 C CA . VAL A 1 309 ? 15.562 15.113 -1.057 1.00 43.56 309 VAL A CA 1
ATOM 2327 C C . VAL A 1 309 ? 17.010 15.630 -1.076 1.00 43.56 309 VAL A C 1
ATOM 2329 O O . VAL A 1 309 ? 17.325 16.570 -1.800 1.00 43.56 309 VAL A O 1
ATOM 2332 N N . ALA A 1 310 ? 17.902 15.016 -0.292 1.00 32.00 310 ALA A N 1
ATOM 2333 C CA . ALA A 1 310 ? 19.286 15.457 -0.105 1.00 32.00 310 ALA A CA 1
ATOM 2334 C C . ALA A 1 310 ? 20.329 14.681 -0.942 1.00 32.00 310 ALA A C 1
ATOM 2336 O O . ALA A 1 310 ? 21.526 14.872 -0.724 1.00 32.00 310 ALA A O 1
ATOM 2337 N N . GLY A 1 311 ? 19.890 13.805 -1.855 1.00 31.03 311 GLY A N 1
ATOM 2338 C CA . GLY A 1 311 ? 20.747 12.972 -2.713 1.00 31.03 311 GLY A CA 1
ATOM 2339 C C . GLY A 1 311 ? 20.855 13.472 -4.145 1.00 31.03 311 GLY A C 1
ATOM 2340 O O . GLY A 1 311 ? 19.798 13.802 -4.725 1.00 31.03 311 GLY A O 1
#

Sequence (311 aa):
MHTYTTAIDGAPTPPAALLVDAARELARSRGLPSRWSHTVGVATRAEQLARVLAPASSVSDIVAAAWAHDIGYAQDLSANGFHPIDGAAFLAGTRLAAYSSLPNVIGLVAHHSGAIFEARERNLIEKMRLYPAPKSALELAILNCADLSTTPSGTLVDPAERLNEVLDRYGAEDPVHRAITKSAPLLLAQARLILGAARAAGYMPAYPADALGARPAAQRSAAVSQYRAFFLDNNGIRREPCGLTAPRGATSFQLEDVVRLHLNAARQGRSIAVDQRAFITHSHVTEWSQIASLNLTDPIDWPTHPEEVAG

Solvent-accessible surface area (backbone atoms only — not comparable to full-atom values): 16797 Å² total; per-residue (Å²): 134,87,71,80,75,75,65,77,84,86,67,80,65,66,57,58,71,56,46,31,54,50,27,42,50,52,39,60,72,60,64,49,75,82,43,45,43,19,35,53,26,16,21,54,42,22,41,60,48,25,54,35,61,41,61,80,85,49,33,39,41,42,26,19,18,33,31,34,35,67,48,7,66,31,78,95,41,51,79,76,81,43,30,29,52,24,21,24,56,50,52,70,74,38,84,57,60,62,33,88,58,38,60,40,24,34,7,35,18,38,49,40,77,51,36,57,45,34,23,54,64,68,74,35,49,76,65,51,68,75,49,49,49,47,89,42,65,43,55,43,42,45,43,28,32,17,48,38,26,31,38,66,77,26,44,83,48,56,48,66,59,46,51,49,55,52,45,73,72,34,57,79,87,34,45,63,24,49,19,45,68,71,38,44,38,58,54,50,48,42,28,54,48,53,55,49,44,38,42,58,52,68,49,76,82,66,54,99,87,58,84,72,89,79,80,85,74,79,75,38,69,43,37,29,37,39,36,41,29,24,32,35,48,99,86,68,46,76,78,43,82,66,49,52,66,31,54,92,94,47,81,41,39,57,57,46,58,58,47,47,51,54,50,54,31,33,44,68,26,40,17,42,39,57,63,36,52,34,42,63,50,96,86,33,85,43,87,50,89,80,55,79,59,29,68,45,92,55,60,42,85,66,79,66,49,78,76,67,76,78,112

Radius of gyration: 19.1 Å; Cα contacts (8 Å, |Δi|>4): 547; chains: 1; bounding box: 51×49×59 Å

Foldseek 3Di:
DPPLPPPDPDDPAPDLVVLLVVLLVLLVVLDPVLQNLLLVLLLVQLLLLCLAAHDPVLSSLLSSLSSQLQSCVRPVQVPLVQRLLSSLVVLSPDPCSSHPSSLQSSQLSLCALNSLLLCVLSVNNVSSVVGDHHPFLLSRLSSNLSSLQADSNSAGDQSVVSLVVQCVVDDCSDSSNRSSVQCVLLNNLSNCLSVVLSVLSVDDDPHVVRPDDDDDDHHHHFFWAKWWKAWADPVRDGDGTDIDHDPVPDNGDGSRVVSVSSLVCQQVQIKMDTQATGTPPVPDPDRDRDDDISHHRDHDDRDDDPVRVVD

pLDDT: mean 79.01, std 19.06, range [31.03, 98.62]

InterPro domains:
  IPR003607 HD/PDEase domain [cd00077] (33-170)
  IPR006674 HD domain [PF01966] (35-127)

Mean predicted aligned error: 9.32 Å